Protein AF-A0A8T1V5A4-F1 (afdb_monomer)

Organism: NCBI:txid221518

Structure (mmCIF, N/CA/C/O backbone):
data_AF-A0A8T1V5A4-F1
#
_entry.id   AF-A0A8T1V5A4-F1
#
loop_
_atom_site.group_PDB
_atom_site.id
_atom_site.type_symbol
_atom_site.label_atom_id
_atom_site.label_alt_id
_atom_site.label_comp_id
_atom_site.label_asym_id
_atom_site.label_entity_id
_atom_site.label_seq_id
_atom_site.pdbx_PDB_ins_code
_atom_site.Cartn_x
_atom_site.Cartn_y
_atom_site.Cartn_z
_atom_site.occupancy
_atom_site.B_iso_or_equiv
_atom_site.auth_seq_id
_atom_site.auth_comp_id
_atom_site.auth_asym_id
_atom_site.auth_atom_id
_atom_site.pdbx_PDB_model_num
ATOM 1 N N . MET A 1 1 ? -87.355 9.149 125.554 1.00 34.88 1 MET A N 1
ATOM 2 C CA . MET A 1 1 ? -85.978 8.701 125.256 1.00 34.88 1 MET A CA 1
ATOM 3 C C . MET A 1 1 ? -85.708 8.950 123.771 1.00 34.88 1 MET A C 1
ATOM 5 O O . MET A 1 1 ? -86.273 8.221 122.964 1.00 34.88 1 MET A O 1
ATOM 9 N N . PRO A 1 2 ? -84.963 9.998 123.377 1.00 39.97 2 PRO A N 1
ATOM 10 C CA . PRO A 1 2 ? -84.578 10.210 121.981 1.00 39.97 2 PRO A CA 1
ATOM 11 C C . PRO A 1 2 ? -83.413 9.275 121.614 1.00 39.97 2 PRO A C 1
ATOM 13 O O . PRO A 1 2 ? -82.391 9.262 122.296 1.00 39.97 2 PRO A O 1
ATOM 16 N N . GLY A 1 3 ? -83.605 8.449 120.581 1.00 43.81 3 GLY A N 1
ATOM 17 C CA . GLY A 1 3 ? -82.653 7.425 120.136 1.00 43.81 3 GLY A CA 1
ATOM 18 C C . GLY A 1 3 ? -81.502 7.981 119.291 1.00 43.81 3 GLY A C 1
ATOM 19 O O . GLY A 1 3 ? -81.670 8.938 118.539 1.00 43.81 3 GLY A O 1
ATOM 20 N N . VAL A 1 4 ? -80.331 7.357 119.423 1.00 44.84 4 VAL A N 1
ATOM 21 C CA . VAL A 1 4 ? -79.065 7.752 118.783 1.00 44.84 4 VAL A CA 1
ATOM 22 C C . VAL A 1 4 ? -79.142 7.619 117.244 1.00 44.84 4 VAL A C 1
ATOM 24 O O . VAL A 1 4 ? -79.688 6.625 116.756 1.00 44.84 4 VAL A O 1
ATOM 27 N N . PRO A 1 5 ? -78.601 8.573 116.454 1.00 51.00 5 PRO A N 1
ATOM 28 C CA . PRO A 1 5 ? -78.614 8.510 114.990 1.00 51.00 5 PRO A CA 1
ATOM 29 C C . PRO A 1 5 ? -77.736 7.373 114.450 1.00 51.00 5 PRO A C 1
ATOM 31 O O . PRO A 1 5 ? -76.587 7.222 114.856 1.00 51.00 5 PRO A O 1
ATOM 34 N N . PHE A 1 6 ? -78.255 6.605 113.490 1.00 52.84 6 PHE A N 1
ATOM 35 C CA . PHE A 1 6 ? -77.496 5.557 112.801 1.00 52.84 6 PHE A CA 1
ATOM 36 C C . PHE A 1 6 ? -76.618 6.150 111.687 1.00 52.84 6 PHE A C 1
ATOM 38 O O . PHE A 1 6 ? -77.028 7.086 110.996 1.00 52.84 6 PHE A O 1
ATOM 45 N N . HIS A 1 7 ? -75.423 5.595 111.484 1.00 55.59 7 HIS A N 1
ATOM 46 C CA . HIS A 1 7 ? -74.501 5.979 110.412 1.00 55.59 7 HIS A CA 1
ATOM 47 C C . HIS A 1 7 ? -74.361 4.828 109.416 1.00 55.59 7 HIS A C 1
ATOM 49 O O . HIS A 1 7 ? -74.112 3.689 109.807 1.00 55.59 7 HIS A O 1
ATOM 55 N N . LEU A 1 8 ? -74.566 5.121 108.129 1.00 54.25 8 LEU A N 1
ATOM 56 C CA . LEU A 1 8 ? -74.324 4.162 107.051 1.00 54.25 8 LEU A CA 1
ATOM 57 C C . LEU A 1 8 ? -72.821 3.935 106.903 1.00 54.25 8 LEU A C 1
ATOM 59 O O . LEU A 1 8 ? -72.033 4.878 107.014 1.00 54.25 8 LEU A O 1
ATOM 63 N N . SER A 1 9 ? -72.426 2.701 106.601 1.00 53.06 9 SER A N 1
ATOM 64 C CA . SER A 1 9 ? -71.037 2.431 106.246 1.00 53.06 9 SER A CA 1
ATOM 65 C C . SER A 1 9 ? -70.722 3.014 104.863 1.00 53.06 9 SER A C 1
ATOM 67 O O . SER A 1 9 ? -71.593 3.144 103.996 1.00 53.06 9 SER A O 1
ATOM 69 N N . ALA A 1 10 ? -69.457 3.367 104.629 1.00 52.72 10 ALA A N 1
ATOM 70 C CA . ALA A 1 10 ? -69.027 3.980 103.371 1.00 52.72 10 ALA A CA 1
ATOM 71 C C . ALA A 1 10 ? -69.380 3.124 102.135 1.00 52.72 10 ALA A C 1
ATOM 73 O O . ALA A 1 10 ? -69.740 3.657 101.086 1.00 52.72 10 ALA A O 1
ATOM 74 N N . SER A 1 11 ? -69.363 1.794 102.265 1.00 46.72 11 SER A N 1
ATOM 75 C CA . SER A 1 11 ? -69.731 0.862 101.192 1.00 46.72 11 SER A CA 1
ATOM 76 C C . SER A 1 11 ? -71.222 0.912 100.838 1.00 46.72 11 SER A C 1
ATOM 78 O O . SER A 1 11 ? -71.576 0.843 99.659 1.00 46.72 11 SER A O 1
ATOM 80 N N . GLN A 1 12 ? -72.099 1.110 101.826 1.00 56.69 12 GLN A N 1
ATOM 81 C CA . GLN A 1 12 ? -73.540 1.265 101.605 1.00 56.69 12 GLN A CA 1
ATOM 82 C C . GLN A 1 12 ? -73.866 2.582 100.889 1.00 56.69 12 GLN A C 1
ATOM 84 O O . GLN A 1 12 ? -74.708 2.599 99.990 1.00 56.69 12 GLN A O 1
ATOM 89 N N . LEU A 1 13 ? -73.155 3.667 101.221 1.00 63.69 13 LEU A N 1
ATOM 90 C CA . LEU A 1 13 ? -73.297 4.959 100.538 1.00 63.69 13 LEU A CA 1
ATOM 91 C C . LEU A 1 13 ? -72.902 4.869 99.056 1.00 63.69 13 LEU A C 1
ATOM 93 O O . LEU A 1 13 ? -73.630 5.355 98.189 1.00 63.69 13 LEU A O 1
ATOM 97 N N . VAL A 1 14 ? -71.792 4.191 98.748 1.00 60.78 14 VAL A N 1
ATOM 98 C CA . VAL A 1 14 ? -71.316 4.007 97.365 1.00 60.78 14 VAL A CA 1
ATOM 99 C C . VAL A 1 14 ? -72.297 3.171 96.538 1.00 60.78 14 VAL A C 1
ATOM 101 O O . VAL A 1 14 ? -72.566 3.502 95.380 1.00 60.78 14 VAL A O 1
ATOM 104 N N . TYR A 1 15 ? -72.873 2.116 97.118 1.00 61.94 15 TYR A N 1
ATOM 105 C CA . TYR A 1 15 ? -73.864 1.284 96.434 1.00 61.94 15 TYR A CA 1
ATOM 106 C C . TYR A 1 15 ? -75.142 2.063 96.102 1.00 61.94 15 TYR A C 1
ATOM 108 O O . TYR A 1 15 ? -75.619 2.025 94.963 1.00 61.94 15 TYR A O 1
ATOM 116 N N . PHE A 1 16 ? -75.659 2.826 97.070 1.00 63.41 16 PHE A N 1
ATOM 117 C CA . PHE A 1 16 ? -76.853 3.647 96.870 1.00 63.41 16 PHE A CA 1
ATOM 118 C C . PHE A 1 16 ? -76.623 4.714 95.796 1.00 63.41 16 PHE A C 1
ATOM 120 O O . PHE A 1 16 ? -77.455 4.881 94.904 1.00 63.41 16 PHE A O 1
ATOM 127 N N . ALA A 1 17 ? -75.458 5.370 95.817 1.00 64.38 17 ALA A N 1
ATOM 128 C CA . ALA A 1 17 ? -75.076 6.346 94.804 1.00 64.38 17 ALA A CA 1
ATOM 129 C C . ALA A 1 17 ? -74.992 5.719 93.402 1.00 64.38 17 ALA A C 1
ATOM 131 O O . ALA A 1 17 ? -75.519 6.288 92.448 1.00 64.38 17 ALA A O 1
ATOM 132 N N . ARG A 1 18 ? -74.401 4.522 93.259 1.00 60.12 18 ARG A N 1
ATOM 133 C CA . ARG A 1 18 ? -74.306 3.814 91.967 1.00 60.12 18 ARG A CA 1
ATOM 134 C C . ARG A 1 18 ? -75.672 3.389 91.425 1.00 60.12 18 ARG A C 1
ATOM 136 O O . ARG A 1 18 ? -75.932 3.606 90.244 1.00 60.12 18 ARG A O 1
ATOM 143 N N . ARG A 1 19 ? -76.564 2.844 92.264 1.00 62.88 19 ARG A N 1
ATOM 144 C CA . ARG A 1 19 ? -77.931 2.466 91.850 1.00 62.88 19 ARG A CA 1
ATOM 145 C C . ARG A 1 19 ? -78.789 3.682 91.507 1.00 62.88 19 ARG A C 1
ATOM 147 O O . ARG A 1 19 ? -79.510 3.642 90.514 1.00 62.88 19 ARG A O 1
ATOM 154 N N . TYR A 1 20 ? -78.665 4.775 92.260 1.00 61.19 20 TYR A N 1
ATOM 155 C CA . TYR A 1 20 ? -79.333 6.037 91.937 1.00 61.19 20 TYR A CA 1
ATOM 156 C C . TYR A 1 20 ? -78.849 6.607 90.593 1.00 61.19 20 TYR A C 1
ATOM 158 O O . TYR A 1 20 ? -79.660 7.017 89.761 1.00 61.19 20 TYR A O 1
ATOM 166 N N . ARG A 1 21 ? -77.533 6.554 90.336 1.00 59.00 21 ARG A N 1
ATOM 167 C CA . ARG A 1 21 ? -76.912 6.970 89.066 1.00 59.00 21 ARG A CA 1
ATOM 168 C C . ARG A 1 21 ? -77.381 6.103 87.893 1.00 59.00 21 ARG A C 1
ATOM 170 O O . ARG A 1 21 ? -77.778 6.640 86.867 1.00 59.00 21 ARG A O 1
ATOM 177 N N . ALA A 1 22 ? -77.416 4.780 88.060 1.00 57.78 22 ALA A N 1
ATOM 178 C CA . ALA A 1 22 ? -77.887 3.842 87.039 1.00 57.78 22 ALA A CA 1
ATOM 179 C C . ALA A 1 22 ? -79.386 4.014 86.716 1.00 57.78 22 ALA A C 1
ATOM 181 O O . ALA A 1 22 ? -79.758 4.053 85.545 1.00 57.78 22 ALA A O 1
ATOM 182 N N . ALA A 1 23 ? -80.237 4.192 87.735 1.00 58.81 23 ALA A N 1
ATOM 183 C CA . ALA A 1 23 ? -81.679 4.388 87.561 1.00 58.81 23 ALA A CA 1
ATOM 184 C C . ALA A 1 23 ? -82.027 5.690 86.819 1.00 58.81 23 ALA A C 1
ATOM 186 O O . ALA A 1 23 ? -83.029 5.743 86.107 1.00 58.81 23 ALA A O 1
ATOM 187 N N . ARG A 1 24 ? -81.203 6.738 86.961 1.00 55.69 24 ARG A N 1
ATOM 188 C CA . ARG A 1 24 ? -81.377 7.995 86.217 1.00 55.69 24 ARG A CA 1
ATOM 189 C C . ARG A 1 24 ? -80.711 7.997 84.843 1.00 55.69 24 ARG A C 1
ATOM 191 O O . ARG A 1 24 ? -81.300 8.548 83.920 1.00 55.69 24 ARG A O 1
ATOM 198 N N . ASN A 1 25 ? -79.574 7.320 84.667 1.00 56.00 25 ASN A N 1
ATOM 199 C CA . ASN A 1 25 ? -78.953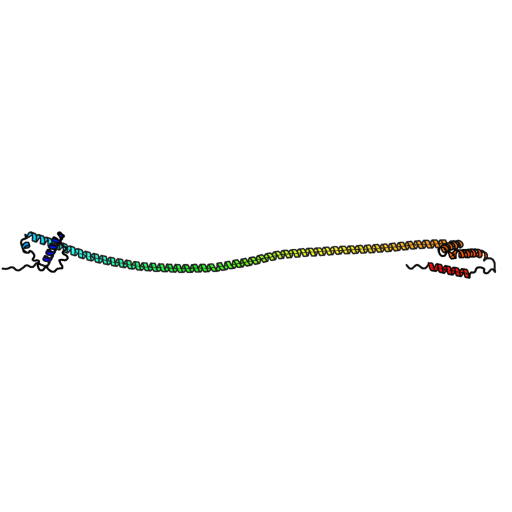 7.140 83.347 1.00 56.00 25 ASN A CA 1
ATOM 200 C C . ASN A 1 25 ? -79.855 6.348 82.382 1.00 56.00 25 ASN A C 1
ATOM 202 O O . ASN A 1 25 ? -79.837 6.614 81.188 1.00 56.00 25 ASN A O 1
ATOM 206 N N . ALA A 1 26 ? -80.701 5.443 82.890 1.00 55.88 26 ALA A N 1
ATOM 207 C CA . ALA A 1 26 ? -81.694 4.720 82.089 1.00 55.88 26 ALA A CA 1
ATOM 208 C C . ALA A 1 26 ? -82.788 5.619 81.467 1.00 55.88 26 ALA A C 1
ATOM 210 O O . ALA A 1 26 ? -83.494 5.178 80.565 1.00 55.88 26 ALA A O 1
ATOM 211 N N . ARG A 1 27 ? -82.942 6.868 81.935 1.00 54.62 27 ARG A N 1
ATOM 212 C CA . ARG A 1 27 ? -83.890 7.854 81.384 1.00 54.62 27 ARG A CA 1
ATOM 213 C C . ARG A 1 27 ? -83.233 8.904 80.470 1.00 54.62 27 ARG A C 1
ATOM 215 O O . ARG A 1 27 ? -83.898 9.862 80.122 1.00 54.62 27 ARG A O 1
ATOM 222 N N . ASN A 1 28 ? -81.962 8.738 80.081 1.00 55.72 28 ASN A N 1
ATOM 223 C CA . ASN 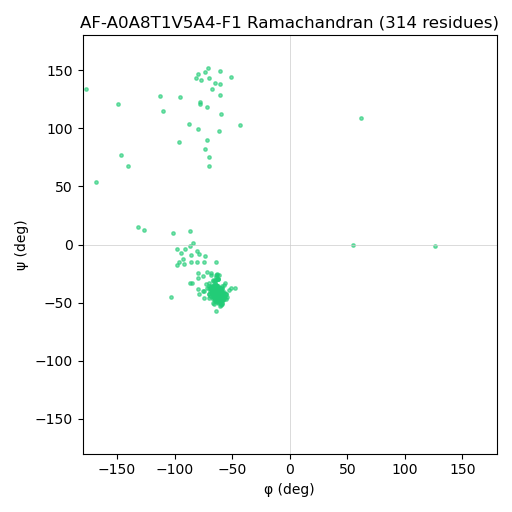A 1 28 ? -81.209 9.567 79.114 1.00 55.72 28 ASN A CA 1
ATOM 224 C C . ASN A 1 28 ? -81.114 11.099 79.338 1.00 55.72 28 ASN A C 1
ATOM 226 O O . ASN A 1 28 ? -80.402 11.753 78.581 1.00 55.72 28 ASN A O 1
ATOM 230 N N . ASP A 1 29 ? -81.709 11.684 80.380 1.00 53.75 29 ASP A N 1
ATOM 231 C CA . ASP A 1 29 ? -81.850 13.150 80.446 1.00 53.75 29 ASP A CA 1
ATOM 232 C C . ASP A 1 29 ? -80.715 13.934 81.141 1.00 53.75 29 ASP A C 1
ATOM 234 O O . ASP A 1 29 ? -80.755 15.163 81.140 1.00 53.75 29 ASP A O 1
ATOM 238 N N . VAL A 1 30 ? -79.680 13.312 81.737 1.00 52.19 30 VAL A N 1
ATOM 239 C CA . VAL A 1 30 ? -78.629 14.091 82.445 1.00 52.19 30 VAL A CA 1
ATOM 240 C C . VAL A 1 30 ? -77.229 13.444 82.425 1.00 52.19 30 VAL A C 1
ATOM 242 O O . VAL A 1 30 ? -77.017 12.371 82.988 1.00 52.19 30 VAL A O 1
ATOM 245 N N . LYS A 1 31 ? -76.222 14.150 81.874 1.00 50.34 31 LYS A N 1
ATOM 246 C CA . LYS A 1 31 ? -74.781 13.832 82.015 1.00 50.34 31 LYS A CA 1
ATOM 247 C C . LYS A 1 31 ? -74.242 14.320 83.372 1.00 50.34 31 LYS A C 1
ATOM 249 O O . LYS A 1 31 ? -73.895 15.487 83.525 1.00 50.34 31 LYS A O 1
ATOM 254 N N . TYR A 1 32 ? -74.133 13.419 84.349 1.00 48.66 32 TYR A N 1
ATOM 255 C CA . TYR A 1 32 ? -73.709 13.733 85.728 1.00 48.66 32 TYR A CA 1
ATOM 256 C C . TYR A 1 32 ? -72.190 13.786 85.972 1.00 48.66 32 TYR A C 1
ATOM 258 O O . TYR A 1 32 ? -71.778 14.017 87.108 1.00 48.66 32 TYR A O 1
ATOM 266 N N . GLU A 1 33 ? -71.343 13.582 84.962 1.00 47.56 33 GLU A N 1
ATOM 267 C CA . GLU A 1 33 ? -69.881 13.605 85.153 1.00 47.56 33 GLU A CA 1
ATOM 268 C C . GLU A 1 33 ? -69.374 14.997 85.588 1.00 47.56 33 GLU A C 1
ATOM 270 O O . GLU A 1 33 ? -68.437 15.087 86.367 1.00 47.56 33 GLU A O 1
ATOM 275 N N . ARG A 1 34 ? -70.091 16.080 85.234 1.00 43.94 34 ARG A N 1
ATOM 276 C CA . ARG A 1 34 ? -69.815 17.448 85.730 1.00 43.94 34 ARG A CA 1
ATOM 277 C C . ARG A 1 34 ? -70.359 17.762 87.130 1.00 43.94 34 ARG A C 1
ATOM 279 O O . ARG A 1 34 ? -69.963 18.759 87.714 1.00 43.94 34 ARG A O 1
ATOM 286 N N . LEU A 1 35 ? -71.275 16.956 87.671 1.00 42.88 35 LEU A N 1
ATOM 287 C CA . LEU A 1 35 ? -71.923 17.222 88.968 1.00 42.88 35 LEU A CA 1
ATOM 288 C C . LEU A 1 35 ? -71.281 16.450 90.133 1.00 42.88 35 LEU A C 1
ATOM 290 O O . LEU A 1 35 ? -71.689 16.642 91.275 1.00 42.88 35 LEU A O 1
ATOM 294 N N . SER A 1 36 ? -70.293 15.580 89.876 1.00 48.31 36 SER A N 1
ATOM 295 C CA . SER A 1 36 ? -69.541 14.903 90.947 1.00 48.31 36 SER A CA 1
ATOM 296 C C . SER A 1 36 ? -68.363 15.705 91.492 1.00 48.31 36 SER A C 1
ATOM 298 O O . SER A 1 36 ? -67.867 15.360 92.559 1.00 48.31 36 SER A O 1
ATOM 300 N N . GLU A 1 37 ? -67.932 16.754 90.792 1.00 43.25 37 GLU A N 1
ATOM 301 C CA . GLU A 1 37 ? -66.821 17.617 91.221 1.00 43.25 37 GLU A CA 1
ATOM 302 C C . GLU A 1 37 ? -67.290 18.834 92.035 1.00 43.25 37 GLU A C 1
ATOM 304 O O . GLU A 1 37 ? -66.487 19.472 92.708 1.00 43.25 37 GLU A O 1
ATOM 309 N N . THR A 1 38 ? -68.594 19.137 92.058 1.00 42.53 38 THR A N 1
ATOM 310 C CA . THR A 1 38 ? -69.144 20.163 92.952 1.00 42.53 38 THR A CA 1
ATOM 311 C C . THR A 1 38 ? -69.491 19.546 94.300 1.00 42.53 38 THR A C 1
ATOM 313 O O . THR A 1 38 ? -70.499 18.851 94.452 1.00 42.53 38 THR A O 1
ATOM 316 N N . GLU A 1 39 ? -68.631 19.807 95.278 1.00 49.34 39 GLU A N 1
ATOM 317 C CA . GLU A 1 39 ? -68.838 19.576 96.703 1.00 49.34 39 GLU A CA 1
ATOM 318 C C . GLU A 1 39 ? -70.245 20.004 97.144 1.00 49.34 39 GLU A C 1
ATOM 320 O O . GLU A 1 39 ? -70.503 21.189 97.298 1.00 49.34 39 GLU A O 1
ATOM 325 N N . ASN A 1 40 ? -71.167 19.053 97.338 1.00 45.25 40 ASN A N 1
ATOM 326 C CA . ASN A 1 40 ? -72.351 19.198 98.199 1.00 45.25 40 ASN A CA 1
ATOM 327 C C . ASN A 1 40 ? -73.044 17.840 98.434 1.00 45.25 40 ASN A C 1
ATOM 329 O O . ASN A 1 40 ? -74.247 17.681 98.259 1.00 45.25 40 ASN A O 1
ATOM 333 N N . PHE A 1 41 ? -72.288 16.841 98.903 1.00 43.69 41 PHE A N 1
ATOM 334 C CA . PHE A 1 41 ? -72.861 15.627 99.514 1.00 43.69 41 PHE A CA 1
ATOM 335 C C . PHE A 1 41 ? -73.138 15.786 101.021 1.00 43.69 41 PHE A C 1
ATOM 337 O O . PHE A 1 41 ? -73.433 14.811 101.706 1.00 43.69 41 PHE A O 1
ATOM 344 N N . LYS A 1 42 ? -73.080 17.009 101.570 1.00 45.53 42 LYS A N 1
ATOM 345 C CA . LYS A 1 42 ? -73.358 17.262 102.996 1.00 45.53 42 LYS A CA 1
ATOM 346 C C . LYS A 1 42 ? -74.848 17.174 103.368 1.00 45.53 42 LYS A C 1
ATOM 348 O O . LYS A 1 42 ? -75.157 17.161 104.554 1.00 45.53 42 LYS A O 1
ATOM 353 N N . SER A 1 43 ? -75.771 17.091 102.404 1.00 44.62 43 SER A N 1
ATOM 354 C CA . SER A 1 43 ? -77.218 17.161 102.678 1.00 44.62 43 SER A CA 1
ATOM 355 C C . SER A 1 43 ? -78.066 16.010 102.129 1.00 44.62 43 SER A C 1
ATOM 357 O O . SER A 1 43 ? -79.293 16.091 102.202 1.00 44.62 43 SER A O 1
ATOM 359 N N . PHE A 1 44 ? -77.479 14.897 101.665 1.00 43.78 44 PHE A N 1
ATOM 360 C CA . PHE A 1 44 ? -78.284 13.703 101.378 1.00 43.78 44 PHE A CA 1
ATOM 361 C C . PHE A 1 44 ? -78.727 13.036 102.691 1.00 43.78 44 PHE A C 1
ATOM 363 O O . PHE A 1 44 ? -78.119 12.082 103.175 1.00 43.78 44 PHE A O 1
ATOM 370 N N . LYS A 1 45 ? -79.807 13.549 103.289 1.00 50.91 45 LYS A N 1
ATOM 371 C CA . LYS A 1 45 ? -80.587 12.819 104.291 1.00 50.91 45 LYS A CA 1
ATOM 372 C C . LYS A 1 45 ? -81.339 11.719 103.550 1.00 50.91 45 LYS A C 1
ATOM 374 O O . LYS A 1 45 ? -82.432 11.945 103.044 1.00 50.91 45 LYS A O 1
ATOM 379 N N . GLY A 1 46 ? -80.711 10.551 103.428 1.00 50.38 46 GLY A N 1
ATOM 380 C CA . GLY A 1 46 ? -81.355 9.378 102.846 1.00 50.38 46 GLY A CA 1
ATOM 381 C C . GLY A 1 46 ? -82.711 9.111 103.507 1.00 50.38 46 GLY A C 1
ATOM 382 O O . GLY A 1 46 ? -82.870 9.321 104.711 1.00 50.38 46 GLY A O 1
ATOM 383 N N . HIS A 1 47 ? -83.680 8.640 102.721 1.00 50.56 47 HIS A N 1
ATOM 384 C CA . HIS A 1 47 ? -85.009 8.239 103.191 1.00 50.56 47 HIS A CA 1
ATOM 385 C C . HIS A 1 47 ? -84.924 6.941 104.014 1.00 50.56 47 HIS A C 1
ATOM 387 O O . HIS A 1 47 ? -85.372 5.872 103.602 1.00 50.56 47 HIS A O 1
ATOM 393 N N . ALA A 1 48 ? -84.297 7.017 105.190 1.00 49.91 48 ALA A N 1
ATOM 394 C CA . ALA A 1 48 ? -84.157 5.897 106.114 1.00 49.91 48 ALA A CA 1
ATOM 395 C C . ALA A 1 48 ? -85.523 5.405 106.625 1.00 49.91 48 ALA A C 1
ATOM 397 O O . ALA A 1 48 ? -85.664 4.233 106.961 1.00 49.91 48 ALA A O 1
ATOM 398 N N . GLU A 1 49 ? -86.532 6.278 106.653 1.00 46.56 49 GLU A N 1
ATOM 399 C CA . GLU A 1 49 ? -87.900 5.945 107.065 1.00 46.56 49 GLU A CA 1
ATOM 400 C C . GLU A 1 49 ? -88.666 5.153 105.992 1.00 46.56 49 GLU A C 1
ATOM 402 O O . GLU A 1 49 ? -89.297 4.153 106.325 1.00 46.56 49 GLU A O 1
ATOM 407 N N . GLU A 1 50 ? -88.529 5.488 104.702 1.00 50.88 50 GLU A N 1
ATOM 408 C CA . GLU A 1 50 ? -89.132 4.700 103.609 1.00 50.88 50 GLU A CA 1
ATOM 409 C C . GLU A 1 50 ? -88.501 3.308 103.477 1.00 50.88 50 GLU A C 1
ATOM 411 O O . GLU A 1 50 ? -89.181 2.353 103.112 1.00 50.88 50 GLU A O 1
ATOM 416 N N . LEU A 1 51 ? -87.215 3.158 103.812 1.00 50.94 51 LEU A N 1
ATOM 417 C CA . LEU A 1 51 ? -86.557 1.849 103.863 1.00 50.94 51 LEU A CA 1
ATOM 418 C C . LEU A 1 51 ? -87.008 1.012 105.069 1.00 50.94 51 LEU A C 1
ATOM 420 O O . LEU A 1 51 ? -87.139 -0.200 104.926 1.00 50.94 51 LEU A O 1
ATOM 424 N N . ARG A 1 52 ? -87.312 1.631 106.222 1.00 49.56 52 ARG A N 1
ATOM 425 C CA . ARG A 1 52 ? -87.904 0.939 107.388 1.00 49.56 52 ARG A CA 1
ATOM 426 C C . ARG A 1 52 ? -89.345 0.479 107.145 1.00 49.56 52 ARG A C 1
ATOM 428 O O . ARG A 1 52 ? -89.771 -0.484 107.772 1.00 49.56 52 ARG A O 1
ATOM 435 N N . ALA A 1 53 ? -90.078 1.146 106.251 1.00 54.72 53 ALA A N 1
ATOM 436 C CA . ALA A 1 53 ? -91.448 0.791 105.873 1.00 54.72 53 ALA A CA 1
ATOM 437 C C . ALA A 1 53 ? -91.535 -0.269 104.752 1.00 54.72 53 ALA A C 1
ATOM 439 O O . ALA A 1 53 ? -92.626 -0.768 104.468 1.00 54.72 53 ALA A O 1
ATOM 440 N N . LYS A 1 54 ? -90.416 -0.635 104.103 1.00 57.53 54 LYS A N 1
ATOM 441 C CA . LYS A 1 54 ? -90.402 -1.694 103.081 1.00 57.53 54 LYS A CA 1
ATOM 442 C C . LYS A 1 54 ? -90.451 -3.087 103.718 1.00 57.53 54 LYS A C 1
ATOM 444 O O . LYS A 1 54 ? -89.802 -3.318 104.738 1.00 57.53 54 LYS A O 1
ATOM 449 N N . PRO A 1 55 ? -91.187 -4.042 103.118 1.00 58.19 55 PRO A N 1
ATOM 450 C CA . PRO A 1 55 ? -91.284 -5.391 103.654 1.00 58.19 55 PRO A CA 1
ATOM 451 C C . PRO A 1 55 ? -89.899 -6.040 103.695 1.00 58.19 55 PRO A C 1
ATOM 453 O O . PRO A 1 55 ? -89.127 -5.939 102.742 1.00 58.19 55 PRO A O 1
ATOM 456 N N . LYS A 1 56 ? -89.611 -6.742 104.793 1.00 67.31 56 LYS A N 1
ATOM 457 C CA . LYS A 1 56 ? -88.316 -7.378 105.087 1.00 67.31 56 LYS A CA 1
ATOM 458 C C . LYS A 1 56 ? -87.754 -8.197 103.910 1.00 67.31 56 LYS A C 1
ATOM 460 O O . LYS A 1 56 ? -86.577 -8.078 103.590 1.00 67.31 56 LYS A O 1
ATOM 465 N N . LYS A 1 57 ? -88.633 -8.885 103.168 1.00 67.25 57 LYS A N 1
ATOM 466 C CA . LYS A 1 57 ? -88.306 -9.643 101.944 1.00 67.25 57 LYS A CA 1
ATOM 467 C C . LYS A 1 57 ? -87.645 -8.809 100.836 1.00 67.25 57 LYS A C 1
ATOM 469 O O . LYS A 1 57 ? -86.810 -9.314 100.100 1.00 67.25 57 LYS A O 1
ATOM 474 N N . SER A 1 58 ? -88.008 -7.535 100.677 1.00 66.12 58 SER A N 1
ATOM 475 C CA . SER A 1 58 ? -87.403 -6.666 99.656 1.00 66.12 58 SER A CA 1
ATOM 476 C C . SER A 1 58 ? -85.997 -6.202 100.033 1.00 66.12 58 SER A C 1
ATOM 478 O O . SER A 1 58 ? -85.203 -5.918 99.140 1.00 66.12 58 SER A O 1
ATOM 480 N N . ILE A 1 59 ? -85.697 -6.113 101.332 1.00 69.12 59 ILE A N 1
ATOM 481 C CA . ILE A 1 59 ? -84.351 -5.811 101.834 1.00 69.12 59 ILE A CA 1
ATOM 482 C C . ILE A 1 59 ? -83.468 -7.055 101.672 1.00 69.12 59 ILE A C 1
ATOM 484 O O . ILE A 1 59 ? -82.402 -6.948 101.076 1.00 69.12 59 ILE A O 1
ATOM 488 N N . GLU A 1 60 ? -83.966 -8.233 102.061 1.00 73.62 60 GLU A N 1
ATOM 489 C CA . GLU A 1 60 ? -83.276 -9.526 101.896 1.00 73.62 60 GLU A CA 1
ATOM 490 C C . GLU A 1 60 ? -82.925 -9.817 100.418 1.00 73.62 60 GLU A C 1
ATOM 492 O O . GLU A 1 60 ? -81.783 -10.151 100.108 1.00 73.62 60 GLU A O 1
ATOM 497 N N . ASN A 1 61 ? -83.848 -9.582 99.472 1.00 77.50 61 ASN A N 1
ATOM 498 C CA . ASN A 1 61 ? -83.575 -9.755 98.034 1.00 77.50 61 ASN A CA 1
ATOM 499 C C . ASN A 1 61 ? -82.486 -8.804 97.502 1.00 77.50 61 ASN A C 1
ATOM 501 O O . ASN A 1 61 ? -81.722 -9.161 96.605 1.00 77.50 61 ASN A O 1
ATOM 505 N N . LEU A 1 62 ? -82.426 -7.569 98.013 1.00 78.69 62 LEU A N 1
ATOM 506 C CA . LEU A 1 62 ? -81.387 -6.613 97.624 1.00 78.69 62 LEU A CA 1
ATOM 507 C C . LEU A 1 62 ? -80.030 -7.002 98.210 1.00 78.69 62 LEU A C 1
ATOM 509 O O . LEU A 1 62 ? -79.022 -6.844 97.529 1.00 78.69 62 LEU A O 1
ATOM 513 N N . GLU A 1 63 ? -79.998 -7.516 99.436 1.00 77.12 63 GLU A N 1
ATOM 514 C CA . GLU A 1 63 ? -78.780 -8.039 100.057 1.00 77.12 63 GLU A CA 1
ATOM 515 C C . GLU A 1 63 ? -78.234 -9.252 99.287 1.00 77.12 63 GLU A C 1
ATOM 517 O O . GLU A 1 63 ? -77.030 -9.317 99.032 1.00 77.12 63 GLU A O 1
ATOM 522 N N . GLU A 1 64 ? -79.103 -10.154 98.820 1.00 81.50 64 GLU A N 1
ATOM 523 C CA . GLU A 1 64 ? -78.713 -11.293 97.978 1.00 81.50 64 GLU A CA 1
ATOM 524 C C . GLU A 1 64 ? -78.147 -10.843 96.616 1.00 81.50 64 GLU A C 1
ATOM 526 O O . GLU A 1 64 ? -77.102 -11.321 96.172 1.00 81.50 64 GLU A O 1
ATOM 531 N N . GLU A 1 65 ? -78.787 -9.872 95.964 1.00 77.88 65 GLU A N 1
ATOM 532 C CA . GLU A 1 65 ? -78.307 -9.264 94.716 1.00 77.88 65 GLU A CA 1
ATOM 533 C C . GLU A 1 65 ? -76.966 -8.534 94.893 1.00 77.88 65 GLU A C 1
ATOM 535 O O . GLU A 1 65 ? -76.075 -8.633 94.047 1.00 77.88 65 GLU A O 1
ATOM 540 N N . VAL A 1 66 ? -76.789 -7.810 96.005 1.00 79.38 66 VAL A N 1
ATOM 541 C CA . VAL A 1 66 ? -75.505 -7.189 96.370 1.00 79.38 66 VAL A CA 1
ATOM 542 C C . VAL A 1 66 ? -74.433 -8.259 96.548 1.00 79.38 66 VAL A C 1
ATOM 544 O O . VAL A 1 66 ? -73.318 -8.073 96.062 1.00 79.38 66 VAL A O 1
ATOM 547 N N . ALA A 1 67 ? -74.756 -9.377 97.202 1.00 82.44 67 ALA A N 1
ATOM 548 C CA . ALA A 1 67 ? -73.823 -10.480 97.399 1.00 82.44 67 ALA A CA 1
ATOM 549 C C . ALA A 1 67 ? -73.413 -11.131 96.065 1.00 82.44 67 ALA A C 1
ATOM 551 O O . ALA A 1 67 ? -72.220 -11.325 95.834 1.00 82.44 67 ALA A O 1
ATOM 552 N N . LYS A 1 68 ? -74.359 -11.381 95.148 1.00 86.31 68 LYS A N 1
ATOM 553 C CA . LYS A 1 68 ? -74.074 -11.904 93.794 1.00 86.31 68 LYS A CA 1
ATOM 554 C C . LYS A 1 68 ? -73.186 -10.957 92.984 1.00 86.31 68 LYS A C 1
ATOM 556 O O . LYS A 1 68 ? -72.185 -11.381 92.411 1.00 86.31 68 LYS A O 1
ATOM 561 N N . LEU A 1 69 ? -73.495 -9.659 92.992 1.00 85.75 69 LEU A N 1
ATOM 562 C CA . LEU A 1 69 ? -72.675 -8.642 92.324 1.00 85.75 69 LEU A CA 1
ATOM 563 C C . LEU A 1 69 ? -71.279 -8.516 92.945 1.00 85.75 69 LEU A C 1
ATOM 565 O O . LEU A 1 69 ? -70.312 -8.273 92.228 1.00 85.75 69 LEU A O 1
ATOM 569 N N . ALA A 1 70 ? -71.152 -8.689 94.262 1.00 87.50 70 ALA A N 1
ATOM 570 C CA . ALA A 1 70 ? -69.858 -8.685 94.934 1.00 87.50 70 ALA A CA 1
ATOM 571 C C . ALA A 1 70 ? -68.989 -9.886 94.525 1.00 87.50 70 ALA A C 1
ATOM 573 O O . ALA A 1 70 ? -67.774 -9.729 94.401 1.00 87.50 70 ALA A O 1
ATOM 574 N N . VAL A 1 71 ? -69.589 -11.058 94.285 1.00 90.50 71 VAL A N 1
ATOM 575 C CA . VAL A 1 71 ? -68.883 -12.235 93.750 1.00 90.50 71 VAL A CA 1
ATOM 576 C C . VAL A 1 71 ? -68.426 -11.980 92.313 1.00 90.50 71 VAL A C 1
ATOM 578 O O . VAL A 1 71 ? -67.234 -12.090 92.043 1.00 90.50 71 VAL A O 1
ATOM 581 N N . HIS A 1 72 ? -69.315 -11.523 91.427 1.00 85.75 72 HIS A N 1
ATOM 582 C CA . HIS A 1 72 ? -68.939 -11.199 90.044 1.00 85.75 72 HIS A CA 1
ATOM 583 C C . HIS A 1 72 ? -67.874 -10.106 89.947 1.00 85.75 72 HIS A C 1
ATOM 585 O O . HIS A 1 72 ? -66.956 -10.209 89.141 1.00 85.75 72 HIS A O 1
ATOM 591 N N . HIS A 1 73 ? -67.932 -9.082 90.801 1.00 89.69 73 HIS A N 1
ATOM 592 C CA . HIS A 1 73 ? -66.893 -8.058 90.817 1.00 89.69 73 HIS A CA 1
ATOM 593 C C . HIS A 1 73 ? -65.520 -8.640 91.175 1.00 89.69 73 HIS A C 1
ATOM 595 O O . HIS A 1 73 ? -64.525 -8.254 90.568 1.00 89.69 73 HIS A O 1
ATOM 601 N N . LYS A 1 74 ? -65.458 -9.583 92.125 1.00 90.44 74 LYS A N 1
ATOM 602 C CA . LYS A 1 74 ? -64.208 -10.278 92.463 1.00 90.44 74 LYS A CA 1
ATOM 603 C C . LYS A 1 74 ? -63.697 -11.127 91.298 1.00 90.44 74 LYS A C 1
ATOM 605 O O . LYS A 1 74 ? -62.501 -11.114 91.035 1.00 90.44 74 LYS A O 1
ATOM 610 N N . GLU A 1 75 ? -64.584 -11.818 90.586 1.00 93.00 75 GLU A N 1
ATOM 611 C CA . GLU A 1 75 ? -64.225 -12.588 89.386 1.00 93.00 75 GLU A CA 1
ATOM 612 C C . GLU A 1 75 ? -63.698 -11.688 88.258 1.00 93.00 75 GLU A C 1
ATOM 614 O O . GLU A 1 75 ? -62.705 -12.021 87.616 1.00 93.00 75 GLU A O 1
ATOM 619 N N . ASP A 1 76 ? -64.325 -10.533 88.030 1.00 92.50 76 ASP A N 1
ATOM 620 C CA . ASP A 1 76 ? -63.883 -9.565 87.024 1.00 92.50 76 ASP A CA 1
ATOM 621 C C . ASP A 1 76 ? -62.536 -8.934 87.383 1.00 92.50 76 ASP A C 1
ATOM 623 O O . ASP A 1 76 ? -61.715 -8.706 86.495 1.00 92.50 76 ASP A O 1
ATOM 627 N N . LEU A 1 77 ? -62.286 -8.663 88.670 1.00 92.44 77 LEU A N 1
ATOM 628 C CA . LEU A 1 77 ? -60.974 -8.212 89.138 1.00 92.44 77 LEU A CA 1
ATOM 629 C C . LEU A 1 77 ? -59.907 -9.282 88.879 1.00 92.44 77 LEU A C 1
ATOM 631 O O . LEU A 1 77 ? -58.880 -8.963 88.291 1.00 92.44 77 LEU A O 1
ATOM 635 N N . ALA A 1 78 ? -60.188 -10.550 89.192 1.00 93.50 78 ALA A N 1
ATOM 636 C CA . ALA A 1 78 ? -59.261 -11.649 88.922 1.00 93.50 78 ALA A CA 1
ATOM 637 C C . ALA A 1 78 ? -58.976 -11.833 87.416 1.00 93.50 78 ALA A C 1
ATOM 639 O O . ALA A 1 78 ? -57.831 -12.044 87.021 1.00 93.50 78 ALA A O 1
ATOM 640 N N . LYS A 1 79 ? -59.993 -11.703 86.549 1.00 95.00 79 LYS A N 1
ATOM 641 C CA . LYS A 1 79 ? -59.810 -11.745 85.083 1.00 95.00 79 LYS A CA 1
ATOM 642 C C . LYS A 1 79 ? -58.987 -10.568 84.567 1.00 95.00 79 LYS A C 1
ATOM 644 O O . LYS A 1 79 ? -58.180 -10.746 83.661 1.00 95.00 79 LYS A O 1
ATOM 649 N N . ARG A 1 80 ? -59.192 -9.366 85.116 1.00 94.19 80 ARG A N 1
ATOM 650 C CA . ARG A 1 80 ? -58.395 -8.181 84.760 1.00 94.19 80 ARG A CA 1
ATOM 651 C C . ARG A 1 80 ? -56.935 -8.366 85.149 1.00 94.19 80 ARG A C 1
ATOM 653 O O . ARG A 1 80 ? -56.080 -8.151 84.301 1.00 94.19 80 ARG A O 1
ATOM 660 N N . GLU A 1 81 ? -56.670 -8.839 86.365 1.00 94.88 81 GLU A N 1
ATOM 661 C CA . GLU A 1 81 ? -55.311 -9.143 86.828 1.00 94.88 81 GLU A CA 1
ATOM 662 C C . GLU A 1 81 ? -54.625 -10.178 85.918 1.00 94.88 81 GLU A C 1
ATOM 664 O O . GLU A 1 81 ? -53.479 -9.984 85.521 1.00 94.88 81 GLU A O 1
ATOM 669 N N . GLN A 1 82 ? -55.331 -11.238 85.501 1.00 94.88 82 GLN A N 1
ATOM 670 C CA . GLN A 1 82 ? -54.794 -12.218 84.543 1.00 94.88 82 GLN A CA 1
ATOM 671 C C . GLN A 1 82 ? -54.488 -11.607 83.167 1.00 94.88 82 GLN A C 1
ATOM 673 O O . GLN A 1 82 ? -53.419 -11.853 82.607 1.00 94.88 82 GLN A O 1
ATOM 678 N N . LEU A 1 83 ? -55.400 -10.798 82.619 1.00 95.81 83 LEU A N 1
ATOM 679 C CA . LEU A 1 83 ? -55.205 -10.152 81.318 1.00 95.81 83 LEU A CA 1
ATOM 680 C C . LEU A 1 83 ? -54.047 -9.147 81.337 1.00 95.81 83 LEU A C 1
ATOM 682 O O . LEU A 1 83 ? -53.312 -9.062 80.357 1.00 95.81 83 LEU A O 1
ATOM 686 N N . GLU A 1 84 ? -53.857 -8.409 82.432 1.00 95.38 84 GLU A N 1
ATOM 687 C CA . GLU A 1 84 ? -52.721 -7.494 82.590 1.00 95.38 84 GLU A CA 1
ATOM 688 C C . GLU A 1 84 ? -51.382 -8.242 82.542 1.00 95.38 84 GLU A C 1
ATOM 690 O O . GLU A 1 84 ? -50.454 -7.796 81.862 1.00 95.38 84 GLU A O 1
ATOM 695 N N . VAL A 1 85 ? -51.299 -9.414 83.183 1.00 96.50 85 VAL A N 1
ATOM 696 C CA . VAL A 1 85 ? -50.108 -10.276 83.123 1.00 96.50 85 VAL A CA 1
ATOM 697 C C . VAL A 1 85 ? -49.870 -10.794 81.701 1.00 96.50 85 VAL A C 1
ATOM 699 O O . VAL A 1 85 ? -48.754 -10.672 81.193 1.00 96.50 85 VAL A O 1
ATOM 702 N N . GLU A 1 86 ? -50.901 -11.302 81.016 1.00 96.88 86 GLU A N 1
ATOM 703 C CA . GLU A 1 86 ? -50.766 -11.775 79.629 1.00 96.88 86 GLU A CA 1
ATOM 704 C C . GLU A 1 86 ? -50.336 -10.667 78.658 1.00 96.88 86 GLU A C 1
ATOM 706 O O . GLU A 1 86 ? -49.509 -10.903 77.772 1.00 96.88 86 GLU A O 1
ATOM 711 N N . ILE A 1 87 ? -50.892 -9.458 78.796 1.00 96.69 87 ILE A N 1
ATOM 712 C CA . ILE A 1 87 ? -50.526 -8.307 77.960 1.00 96.69 87 ILE A CA 1
ATOM 713 C C . ILE A 1 87 ? -49.060 -7.946 78.191 1.00 96.69 87 ILE A C 1
ATOM 715 O O . ILE A 1 87 ? -48.312 -7.817 77.221 1.00 96.69 87 ILE A O 1
ATOM 719 N N . ALA A 1 88 ? -48.627 -7.844 79.451 1.00 96.06 88 ALA A N 1
ATOM 720 C CA . ALA A 1 88 ? -47.242 -7.525 79.782 1.00 96.06 88 ALA A CA 1
ATOM 721 C C . ALA A 1 88 ? -46.260 -8.569 79.222 1.00 96.06 88 ALA A C 1
ATOM 723 O O . ALA A 1 88 ? -45.188 -8.221 78.714 1.00 96.06 88 ALA A O 1
ATOM 724 N N . GLU A 1 89 ? -46.626 -9.851 79.266 1.00 96.50 89 GLU A N 1
ATOM 725 C CA . GLU A 1 89 ? -45.797 -10.931 78.736 1.00 96.50 89 GLU A CA 1
ATOM 726 C C . GLU A 1 89 ? -45.731 -10.917 77.200 1.00 96.50 89 GLU A C 1
ATOM 728 O O . GLU A 1 89 ? -44.631 -10.994 76.640 1.00 96.50 89 GLU A O 1
ATOM 733 N N . ARG A 1 90 ? -46.859 -10.698 76.505 1.00 96.56 90 ARG A N 1
ATOM 734 C CA . ARG A 1 90 ? -46.872 -10.506 75.040 1.00 96.56 90 ARG A CA 1
ATOM 735 C C . ARG A 1 90 ? -46.078 -9.272 74.616 1.00 96.56 90 ARG A C 1
ATOM 737 O O . ARG A 1 90 ? -45.309 -9.342 73.661 1.00 96.56 90 ARG A O 1
ATOM 744 N N . GLU A 1 91 ? -46.196 -8.152 75.327 1.00 96.56 91 GLU A N 1
ATOM 745 C CA . GLU A 1 91 ? -45.408 -6.947 75.038 1.00 96.56 91 GLU A CA 1
ATOM 746 C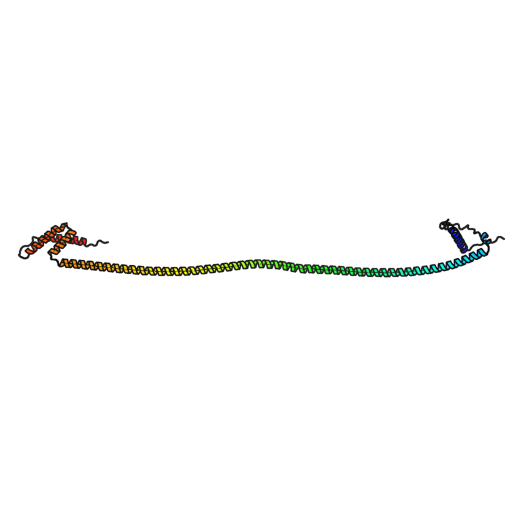 C . GLU A 1 91 ? -43.904 -7.193 75.183 1.00 96.56 91 GLU A C 1
ATOM 748 O O . GLU A 1 91 ? -43.111 -6.700 74.376 1.00 96.56 91 GLU A O 1
ATOM 753 N N . LYS A 1 92 ? -43.492 -7.970 76.191 1.00 97.19 92 LYS A N 1
ATOM 754 C CA . LYS A 1 92 ? -42.090 -8.361 76.372 1.00 97.19 92 LYS A CA 1
ATOM 755 C C . LYS A 1 92 ? -41.605 -9.255 75.228 1.00 97.19 92 LYS A C 1
ATOM 757 O O . LYS A 1 92 ? -40.500 -9.035 74.729 1.00 97.19 92 LYS A O 1
ATOM 762 N N . GLN A 1 93 ? -42.417 -10.221 74.796 1.00 96.12 93 GLN A N 1
ATOM 763 C CA . GLN A 1 93 ? -42.105 -11.085 73.652 1.00 96.12 93 GLN A CA 1
ATOM 764 C C . GLN A 1 93 ? -41.966 -10.272 72.360 1.00 96.12 93 GLN A C 1
ATOM 766 O O . GLN A 1 93 ? -40.921 -10.342 71.713 1.00 96.12 93 GLN A O 1
ATOM 771 N N . HIS A 1 94 ? -42.940 -9.415 72.042 1.00 97.19 94 HIS A N 1
ATOM 772 C CA . HIS A 1 94 ? -42.882 -8.551 70.860 1.00 97.19 94 HIS A CA 1
ATOM 773 C C . HIS A 1 94 ? -41.664 -7.618 70.884 1.00 97.19 94 HIS A C 1
ATOM 775 O O . HIS A 1 94 ? -40.987 -7.463 69.869 1.00 97.19 94 HIS A O 1
ATOM 781 N N . LYS A 1 95 ? -41.326 -7.027 72.040 1.00 97.56 95 LYS A N 1
ATOM 782 C CA . LYS A 1 95 ? -40.107 -6.209 72.180 1.00 97.56 95 LYS A CA 1
ATOM 783 C C . LYS A 1 95 ? -38.845 -7.009 71.856 1.00 97.56 95 LYS A C 1
ATOM 785 O O . LYS A 1 95 ? -37.954 -6.489 71.186 1.00 97.56 95 LYS A O 1
ATOM 790 N N . MET A 1 96 ? -38.770 -8.264 72.301 1.00 97.44 96 MET A N 1
ATOM 791 C CA . MET A 1 96 ? -37.641 -9.143 71.994 1.00 97.44 96 MET A CA 1
ATOM 792 C C . MET A 1 96 ? -37.586 -9.508 70.501 1.00 97.44 96 MET A C 1
ATOM 794 O O . MET A 1 96 ? -36.503 -9.504 69.921 1.00 97.44 96 MET A O 1
ATOM 798 N N . GLU A 1 97 ? -38.720 -9.798 69.862 1.00 97.12 97 GLU A N 1
ATOM 799 C CA . GLU A 1 97 ? -38.779 -10.110 68.426 1.00 97.12 97 GLU A CA 1
ATOM 800 C C . GLU A 1 97 ? -38.381 -8.919 67.553 1.00 97.12 97 GLU A C 1
ATOM 802 O O . GLU A 1 97 ? -37.570 -9.070 66.639 1.00 97.12 97 GLU A O 1
ATOM 807 N N . VAL A 1 98 ? -38.871 -7.719 67.873 1.00 97.50 98 VAL A N 1
ATOM 808 C CA . VAL A 1 98 ? -38.483 -6.485 67.175 1.00 97.50 98 VAL A CA 1
ATOM 809 C C . VAL A 1 98 ? -36.981 -6.230 67.310 1.00 97.50 98 VAL A C 1
ATOM 811 O O . VAL A 1 98 ? -36.339 -5.859 66.327 1.00 97.50 98 VAL A O 1
ATOM 814 N N . ALA A 1 99 ? -36.399 -6.464 68.491 1.00 97.38 99 ALA A N 1
ATOM 815 C CA . ALA A 1 99 ? -34.959 -6.325 68.697 1.00 97.38 99 ALA A CA 1
ATOM 816 C C . ALA A 1 99 ? -34.154 -7.316 67.836 1.00 97.38 99 ALA A C 1
ATOM 818 O O . ALA A 1 99 ? -33.224 -6.899 67.149 1.00 97.38 99 ALA A O 1
ATOM 819 N N . LYS A 1 100 ? -34.557 -8.596 67.801 1.00 97.56 100 LYS A N 1
ATOM 820 C CA . LYS A 1 100 ? -33.924 -9.623 66.952 1.00 97.56 100 LYS A CA 1
ATOM 821 C C . LYS A 1 100 ? -34.013 -9.278 65.466 1.00 97.56 100 LYS A C 1
ATOM 823 O O . LYS A 1 100 ? -33.030 -9.415 64.743 1.00 97.56 100 LYS A O 1
ATOM 828 N N . LEU A 1 101 ? -35.176 -8.812 65.005 1.00 97.81 101 LEU A N 1
ATOM 829 C CA . LEU A 1 101 ? -35.356 -8.390 63.616 1.00 97.81 101 LEU A CA 1
ATOM 830 C C . LEU A 1 101 ? -34.454 -7.204 63.281 1.00 97.81 101 LEU A C 1
ATOM 832 O O . LEU A 1 101 ? -33.780 -7.229 62.254 1.00 97.81 101 LEU A O 1
ATOM 836 N N . LYS A 1 102 ? -34.393 -6.196 64.156 1.00 97.75 102 LYS A N 1
ATOM 837 C CA . LYS A 1 102 ? -33.535 -5.025 63.960 1.00 97.75 102 LYS A CA 1
ATOM 838 C C . LYS A 1 102 ? -32.062 -5.417 63.827 1.00 97.75 102 LYS A C 1
ATOM 840 O O . LYS A 1 102 ? -31.422 -4.996 62.869 1.00 97.75 102 LYS A O 1
ATOM 845 N N . GLU A 1 103 ? -31.565 -6.268 64.721 1.00 97.56 103 GLU A N 1
ATOM 846 C CA . GLU A 1 103 ? -30.195 -6.787 64.655 1.00 97.56 103 GLU A CA 1
ATOM 847 C C . GLU A 1 103 ? -29.950 -7.562 63.349 1.00 97.56 103 GLU A C 1
ATOM 849 O O . GLU A 1 103 ? -28.954 -7.329 62.666 1.00 97.56 103 GLU A O 1
ATOM 854 N N . SER A 1 104 ? -30.896 -8.415 62.933 1.00 97.31 104 SER A N 1
ATOM 855 C CA . SER A 1 104 ? -30.778 -9.157 61.670 1.00 97.31 104 SER A CA 1
ATOM 856 C C . SER A 1 104 ? -30.698 -8.239 60.442 1.00 97.31 104 SER A C 1
ATOM 858 O O . SER A 1 104 ? -29.878 -8.473 59.554 1.00 97.31 104 SER A O 1
ATOM 860 N N . TYR A 1 105 ? -31.488 -7.159 60.409 1.00 97.94 105 TYR A N 1
ATOM 861 C CA . TYR A 1 105 ? -31.468 -6.189 59.314 1.00 97.94 105 TYR A CA 1
ATOM 862 C C . TYR A 1 105 ? -30.179 -5.370 59.292 1.00 97.94 105 TYR A C 1
ATOM 864 O O . TYR A 1 105 ? -29.636 -5.134 58.216 1.00 97.94 105 TYR A O 1
ATOM 872 N N . GLU A 1 106 ? -29.667 -4.953 60.450 1.00 97.94 106 GLU A N 1
ATOM 873 C CA . GLU A 1 106 ? -28.394 -4.228 60.539 1.00 97.94 106 GLU A CA 1
ATOM 874 C C . GLU A 1 106 ? -27.231 -5.077 60.003 1.00 97.94 106 GLU A C 1
ATOM 876 O O . GLU A 1 106 ? -26.417 -4.586 59.215 1.00 97.94 106 GLU A O 1
ATOM 881 N N . VAL A 1 107 ? -27.202 -6.370 60.345 1.00 97.81 107 VAL A N 1
ATOM 882 C CA . VAL A 1 107 ? -26.216 -7.321 59.813 1.00 97.81 107 VAL A CA 1
ATOM 883 C C . VAL A 1 107 ? -26.343 -7.468 58.293 1.00 97.81 107 VAL A C 1
ATOM 885 O O . VAL A 1 107 ? -25.334 -7.415 57.587 1.00 97.81 107 VAL A O 1
ATOM 888 N N . GLU A 1 108 ? -27.558 -7.628 57.765 1.00 97.69 108 GLU A N 1
ATOM 889 C CA . GLU A 1 108 ? -27.777 -7.830 56.328 1.00 97.69 108 GLU A CA 1
ATOM 890 C C . GLU A 1 108 ? -27.444 -6.575 55.504 1.00 97.69 108 GLU A C 1
ATOM 892 O O . GLU A 1 108 ? -26.809 -6.667 54.453 1.00 97.69 108 GLU A O 1
ATOM 897 N N . ILE A 1 109 ? -27.766 -5.383 56.019 1.00 98.00 109 ILE A N 1
ATOM 898 C CA . ILE A 1 109 ? -27.351 -4.106 55.419 1.00 98.00 109 ILE A CA 1
ATOM 899 C C . ILE A 1 109 ? -25.820 -4.024 55.346 1.00 98.00 109 ILE A C 1
ATOM 901 O O . ILE A 1 109 ? -25.280 -3.635 54.309 1.00 98.00 109 ILE A O 1
ATOM 905 N N . GLY A 1 110 ? -25.116 -4.425 56.410 1.00 98.00 110 GLY A N 1
ATOM 906 C CA . GLY A 1 110 ? -23.653 -4.466 56.434 1.00 98.00 110 GLY A CA 1
ATOM 907 C C . GLY A 1 110 ? -23.066 -5.400 55.371 1.00 98.00 110 GLY A C 1
ATOM 908 O O . GLY A 1 110 ? -22.156 -5.006 54.634 1.00 98.00 110 GLY A O 1
ATOM 909 N N . LYS A 1 111 ? -23.620 -6.613 55.232 1.00 98.12 111 LYS A N 1
ATOM 910 C CA . LYS A 1 111 ? -23.211 -7.563 54.183 1.00 98.12 111 LYS A CA 1
ATOM 911 C C . LYS A 1 111 ? -23.412 -6.975 52.788 1.00 98.12 111 LYS A C 1
ATOM 913 O O . LYS A 1 111 ? -22.448 -6.910 52.028 1.00 98.12 111 LYS A O 1
ATOM 918 N N . LEU A 1 112 ? -24.605 -6.459 52.485 1.00 98.19 112 LEU A N 1
ATOM 919 C CA . LEU A 1 112 ? -24.923 -5.881 51.174 1.00 98.19 112 LEU A CA 1
ATOM 920 C C . LEU A 1 112 ? -24.027 -4.684 50.832 1.00 98.19 112 LEU A C 1
ATOM 922 O O . LEU A 1 112 ? -23.601 -4.523 49.689 1.00 98.19 112 LEU A O 1
ATOM 926 N N . GLN A 1 113 ? -23.688 -3.850 51.818 1.00 98.06 113 GLN A N 1
ATOM 927 C CA . GLN A 1 113 ? -22.728 -2.761 51.624 1.00 98.06 113 GLN A CA 1
ATOM 928 C C . GLN A 1 113 ? -21.322 -3.284 51.308 1.00 98.06 113 GLN A C 1
ATOM 930 O O . GLN A 1 113 ? -20.656 -2.741 50.422 1.00 98.06 113 GLN A O 1
ATOM 935 N N . SER A 1 114 ? -20.870 -4.341 51.991 1.00 97.12 114 SER A N 1
ATOM 936 C CA . SER A 1 114 ? -19.576 -4.965 51.700 1.00 97.12 114 SER A CA 1
ATOM 937 C C . SER A 1 114 ? -19.531 -5.570 50.291 1.00 97.12 114 SER A C 1
ATOM 939 O O . SER A 1 114 ? -18.567 -5.335 49.559 1.00 97.12 114 SER A O 1
ATOM 941 N N . GLU A 1 115 ? -20.601 -6.244 49.861 1.00 98.12 115 GLU A N 1
ATOM 942 C CA . GLU A 1 115 ? -20.725 -6.817 48.518 1.00 98.12 115 GLU A CA 1
ATOM 943 C C . GLU A 1 115 ? -20.733 -5.728 47.444 1.00 98.12 115 GLU A C 1
ATOM 945 O O . GLU A 1 115 ? -19.983 -5.806 46.469 1.00 98.12 115 GLU A O 1
ATOM 950 N N . LEU A 1 116 ? -21.505 -4.658 47.652 1.00 98.12 116 LEU A N 1
ATOM 951 C CA . LEU A 1 116 ? -21.545 -3.509 46.750 1.00 98.12 116 LEU A CA 1
ATOM 952 C C . LEU A 1 116 ? -20.161 -2.868 46.582 1.00 98.12 116 LEU A C 1
ATOM 954 O O . LEU A 1 116 ? -19.773 -2.500 45.469 1.00 98.12 116 LEU A O 1
ATOM 958 N N . ASN A 1 117 ? -19.406 -2.731 47.671 1.00 97.81 117 ASN A N 1
ATOM 959 C CA . ASN A 1 117 ? -18.045 -2.203 47.625 1.00 97.81 117 ASN A CA 1
ATOM 960 C C . ASN A 1 117 ? -17.094 -3.154 46.885 1.00 97.81 117 ASN A C 1
ATOM 962 O O . ASN A 1 117 ? -16.295 -2.692 46.068 1.00 97.81 117 ASN A O 1
ATOM 966 N N . GLY A 1 118 ? -17.228 -4.466 47.099 1.00 98.06 118 GLY A N 1
ATOM 967 C CA . GLY A 1 118 ? -16.487 -5.488 46.358 1.00 98.06 118 GLY A CA 1
ATOM 968 C C . GLY A 1 118 ? -16.754 -5.428 44.852 1.00 98.06 118 GLY A C 1
ATOM 969 O O . GLY A 1 118 ? -15.815 -5.386 44.057 1.00 98.06 118 GLY A O 1
ATOM 970 N N . VAL A 1 119 ? -18.023 -5.321 44.448 1.00 97.81 119 VAL A N 1
ATOM 971 C CA . VAL A 1 119 ? -18.421 -5.191 43.036 1.00 97.81 119 VAL A CA 1
ATOM 972 C C . VAL A 1 119 ? -17.866 -3.907 42.415 1.00 97.81 119 VAL A C 1
ATOM 974 O O . VAL A 1 119 ? -17.314 -3.950 41.315 1.00 97.81 119 VAL A O 1
ATOM 977 N N . LYS A 1 120 ? -17.942 -2.765 43.113 1.00 97.88 120 LYS A N 1
ATOM 978 C CA . LYS A 1 120 ? -17.361 -1.495 42.637 1.00 97.88 120 LYS A CA 1
ATOM 979 C C . LYS A 1 120 ? -15.848 -1.595 42.435 1.00 97.88 120 LYS A C 1
ATOM 981 O O . LYS A 1 120 ? -15.339 -1.126 41.417 1.00 97.88 120 LYS A O 1
ATOM 986 N N . ALA A 1 121 ? -15.136 -2.215 43.376 1.00 97.69 121 ALA A N 1
ATOM 987 C CA . ALA A 1 121 ? -13.698 -2.437 43.261 1.00 97.69 121 ALA A CA 1
ATOM 988 C C . ALA A 1 121 ? -13.365 -3.352 42.071 1.00 97.69 121 ALA A C 1
ATOM 990 O O . ALA A 1 121 ? -12.496 -3.016 41.265 1.00 97.69 121 ALA A O 1
ATOM 991 N N . GLY A 1 122 ? -14.108 -4.452 41.907 1.00 97.75 122 GLY A N 1
ATOM 992 C CA . GLY A 1 122 ? -13.955 -5.369 40.777 1.00 97.75 122 GLY A CA 1
ATOM 993 C C . GLY A 1 122 ? -14.196 -4.691 39.426 1.00 97.75 122 GLY A C 1
ATOM 994 O O . GLY A 1 122 ? -13.404 -4.857 38.498 1.00 97.75 122 GLY A O 1
ATOM 995 N N . TYR A 1 123 ? -15.236 -3.862 39.324 1.00 97.12 123 TYR A N 1
ATOM 996 C CA . TYR A 1 123 ? -15.519 -3.083 38.119 1.00 97.12 123 TYR A CA 1
ATOM 997 C C . TYR A 1 123 ? -14.381 -2.113 37.771 1.00 97.12 123 TYR A C 1
ATOM 999 O O . TYR A 1 123 ? -13.946 -2.056 36.620 1.00 97.12 123 TYR A O 1
ATOM 1007 N N . ASN A 1 124 ? -13.864 -1.376 38.758 1.00 97.19 124 ASN A N 1
ATOM 1008 C CA . ASN A 1 124 ? -12.759 -0.444 38.538 1.00 97.19 124 ASN A CA 1
ATOM 1009 C C . ASN A 1 124 ? -11.485 -1.171 38.081 1.00 97.19 124 ASN A C 1
ATOM 1011 O O . ASN A 1 124 ? -10.866 -0.748 37.105 1.00 97.19 124 ASN A O 1
ATOM 1015 N N . ALA A 1 125 ? -11.147 -2.302 38.708 1.00 97.62 125 ALA A N 1
ATOM 1016 C CA . ALA A 1 125 ? -10.007 -3.122 38.304 1.00 97.62 125 ALA A CA 1
ATOM 1017 C C . ALA A 1 125 ? -10.158 -3.646 36.864 1.00 97.62 125 ALA A C 1
ATOM 1019 O O . ALA A 1 125 ? -9.227 -3.562 36.061 1.00 97.62 125 ALA A O 1
ATOM 1020 N N . LEU A 1 126 ? -11.348 -4.132 36.495 1.00 97.56 126 LEU A N 1
ATOM 1021 C CA . LEU A 1 126 ? -11.631 -4.574 35.125 1.00 97.56 126 LEU A CA 1
ATOM 1022 C C . LEU A 1 126 ? -11.493 -3.432 34.114 1.00 97.56 126 LEU A C 1
ATOM 1024 O O . LEU A 1 126 ? -10.894 -3.619 33.053 1.00 97.56 126 LEU A O 1
ATOM 1028 N N . LYS A 1 127 ? -11.997 -2.239 34.443 1.00 96.88 127 LYS A N 1
ATOM 1029 C CA . LYS A 1 127 ? -11.882 -1.048 33.595 1.00 96.88 127 LYS A CA 1
ATOM 1030 C C . LYS A 1 127 ? -10.418 -0.668 33.338 1.00 96.88 127 LYS A C 1
ATOM 1032 O O . LYS A 1 127 ? -10.048 -0.375 32.199 1.00 96.88 127 LYS A O 1
ATOM 1037 N N . GLU A 1 128 ? -9.566 -0.712 34.358 1.00 96.69 128 GLU A N 1
ATOM 1038 C CA . GLU A 1 128 ? -8.126 -0.460 34.205 1.00 96.69 128 GLU A CA 1
ATOM 1039 C C . GLU A 1 128 ? -7.441 -1.514 33.327 1.00 96.69 128 GLU A C 1
ATOM 1041 O O . GLU A 1 128 ? -6.661 -1.171 32.437 1.00 96.69 128 GLU A O 1
ATOM 1046 N N . VAL A 1 129 ? -7.780 -2.795 33.498 1.00 96.56 129 VAL A N 1
ATOM 1047 C CA . VAL A 1 129 ? -7.239 -3.867 32.649 1.00 96.56 129 VAL A CA 1
ATOM 1048 C C . VAL A 1 129 ? -7.649 -3.681 31.187 1.00 96.56 129 VAL A C 1
ATOM 1050 O O . VAL A 1 129 ? -6.805 -3.831 30.299 1.00 96.56 129 VAL A O 1
ATOM 1053 N N . MET A 1 130 ? -8.913 -3.341 30.914 1.00 94.88 130 MET A N 1
ATOM 1054 C CA . MET A 1 130 ? -9.385 -3.111 29.544 1.00 94.88 130 MET A CA 1
ATOM 1055 C C . MET A 1 130 ? -8.670 -1.926 28.895 1.00 94.88 130 MET A C 1
ATOM 1057 O O . MET A 1 130 ? -8.090 -2.084 27.823 1.00 94.88 130 MET A O 1
ATOM 1061 N N . THR A 1 131 ? -8.605 -0.782 29.578 1.00 93.81 131 THR A N 1
ATOM 1062 C CA . THR A 1 131 ? -7.900 0.404 29.059 1.00 93.81 131 THR A CA 1
ATOM 1063 C C . THR A 1 131 ? -6.400 0.150 28.864 1.00 93.81 131 THR A C 1
ATOM 1065 O O . THR A 1 131 ? -5.802 0.615 27.892 1.00 93.81 131 THR A O 1
ATOM 1068 N N . GLY A 1 132 ? -5.772 -0.644 29.738 1.00 92.62 132 GLY A N 1
ATOM 1069 C CA . GLY A 1 132 ? -4.390 -1.090 29.570 1.00 92.62 132 GLY A CA 1
ATOM 1070 C C . GLY A 1 132 ? -4.194 -1.979 28.337 1.00 92.62 132 GLY A C 1
ATOM 1071 O O . GLY A 1 132 ? -3.220 -1.803 27.602 1.00 92.62 132 GLY A O 1
ATOM 1072 N N . ARG A 1 133 ? -5.118 -2.913 28.073 1.00 92.50 133 ARG A N 1
ATOM 1073 C CA . ARG A 1 133 ? -5.095 -3.768 26.872 1.00 92.50 133 ARG A CA 1
ATOM 1074 C C . ARG A 1 133 ? -5.312 -2.965 25.593 1.00 92.50 133 ARG A C 1
ATOM 1076 O O . ARG A 1 133 ? -4.560 -3.160 24.644 1.00 92.50 133 ARG A O 1
ATOM 1083 N N . GLU A 1 134 ? -6.266 -2.038 25.581 1.00 91.00 134 GLU A N 1
ATOM 1084 C CA . GLU A 1 134 ? -6.508 -1.136 24.448 1.00 91.00 134 GLU A CA 1
ATOM 1085 C C . GLU A 1 134 ? -5.242 -0.359 24.078 1.00 91.00 134 GLU A C 1
ATOM 1087 O O . GLU A 1 134 ? -4.839 -0.346 22.916 1.00 91.00 134 GLU A O 1
ATOM 1092 N N . ARG A 1 135 ? -4.547 0.216 25.070 1.00 89.31 135 ARG A N 1
ATOM 1093 C CA . ARG A 1 135 ? -3.274 0.918 24.840 1.00 89.31 135 ARG A CA 1
ATOM 1094 C C . ARG A 1 135 ? -2.188 -0.011 24.298 1.00 89.31 135 ARG A C 1
ATOM 1096 O O . ARG A 1 135 ? -1.517 0.356 23.337 1.00 89.31 135 ARG A O 1
ATOM 1103 N N . LYS A 1 136 ? -2.039 -1.211 24.878 1.00 89.75 136 LYS A N 1
ATOM 1104 C CA . LYS A 1 136 ? -1.054 -2.219 24.439 1.00 89.75 136 LYS A CA 1
ATOM 1105 C C . LYS A 1 136 ? -1.305 -2.736 23.024 1.00 89.75 136 LYS A C 1
ATOM 1107 O O . LYS A 1 136 ? -0.354 -3.159 22.382 1.00 89.75 136 LYS A O 1
ATOM 1112 N N . LEU A 1 137 ? -2.551 -2.735 22.551 1.00 87.25 137 LEU A N 1
ATOM 1113 C CA . LEU A 1 137 ? -2.901 -3.115 21.179 1.00 87.25 137 LEU A CA 1
ATOM 1114 C C . LEU A 1 137 ? -2.762 -1.936 20.205 1.00 87.25 137 LEU A C 1
ATOM 1116 O O . LEU A 1 137 ? -2.369 -2.128 19.057 1.00 87.25 137 LEU A O 1
ATOM 1120 N N . ALA A 1 138 ? -3.036 -0.712 20.661 1.00 87.00 138 ALA A N 1
ATOM 1121 C CA . ALA A 1 138 ? -2.962 0.484 19.828 1.00 87.00 138 ALA A CA 1
ATOM 1122 C C . ALA A 1 138 ? -1.530 0.829 19.386 1.00 87.00 138 ALA A C 1
ATOM 1124 O O . ALA A 1 138 ? -1.348 1.303 18.265 1.00 87.00 138 ALA A O 1
ATOM 1125 N N . THR A 1 139 ? -0.519 0.606 20.233 1.00 86.69 139 THR A N 1
ATOM 1126 C CA . THR A 1 139 ? 0.887 0.872 19.880 1.00 86.69 139 THR A CA 1
ATOM 1127 C C . THR A 1 139 ? 1.391 -0.017 18.734 1.00 86.69 139 THR A C 1
ATOM 1129 O O . THR A 1 139 ? 1.701 0.541 17.683 1.00 86.69 139 THR A O 1
ATOM 1132 N N . PRO A 1 140 ? 1.359 -1.366 18.813 1.00 86.75 140 PRO A N 1
ATOM 1133 C CA . PRO A 1 140 ? 1.800 -2.211 17.710 1.00 86.75 140 PRO A CA 1
ATOM 1134 C C . PRO A 1 140 ? 0.940 -2.038 16.455 1.00 86.75 140 PRO A C 1
ATOM 1136 O O . PRO A 1 140 ? 1.468 -2.162 15.358 1.00 86.75 140 PRO A O 1
ATOM 1139 N N . ALA A 1 141 ? -0.352 -1.706 16.570 1.00 87.56 141 ALA A N 1
ATOM 1140 C CA . ALA A 1 141 ? -1.176 -1.405 15.397 1.00 87.56 141 ALA A CA 1
ATOM 1141 C C . ALA A 1 141 ? -0.686 -0.152 14.645 1.00 87.56 141 ALA A C 1
ATOM 1143 O O . ALA A 1 141 ? -0.637 -0.147 13.413 1.00 87.56 141 ALA A O 1
ATOM 1144 N N . LYS A 1 142 ? -0.290 0.903 15.372 1.00 90.56 142 LYS A N 1
ATOM 1145 C CA . LYS A 1 142 ? 0.305 2.107 14.773 1.00 90.56 142 LYS A CA 1
ATOM 1146 C C . LYS A 1 142 ? 1.674 1.817 14.171 1.00 90.56 142 LYS A C 1
ATOM 1148 O O . LYS A 1 142 ? 1.914 2.218 13.035 1.00 90.56 142 LYS A O 1
ATOM 1153 N N . ASP A 1 143 ? 2.523 1.092 14.893 1.00 91.62 143 ASP A N 1
ATOM 1154 C CA . ASP A 1 143 ? 3.866 0.741 14.426 1.00 91.62 143 ASP A CA 1
ATOM 1155 C C . ASP A 1 143 ? 3.790 -0.121 13.157 1.00 91.62 143 ASP A C 1
ATOM 1157 O O . ASP A 1 143 ? 4.451 0.168 12.163 1.00 91.62 143 ASP A O 1
ATOM 1161 N N . GLN A 1 144 ? 2.894 -1.113 13.127 1.00 94.00 144 GLN A N 1
ATOM 1162 C CA . GLN A 1 144 ? 2.632 -1.926 11.936 1.00 94.00 144 GLN A CA 1
ATOM 1163 C C . GLN A 1 144 ? 2.106 -1.101 10.760 1.00 94.00 144 GLN A C 1
ATOM 1165 O O . GLN A 1 144 ? 2.458 -1.379 9.615 1.00 94.00 144 GLN A O 1
ATOM 1170 N N . HIS A 1 145 ? 1.247 -0.108 11.006 1.00 93.25 145 HIS A N 1
ATOM 1171 C CA . HIS A 1 145 ? 0.768 0.773 9.943 1.00 93.25 145 HIS A CA 1
ATOM 1172 C C . HIS A 1 145 ? 1.905 1.625 9.366 1.00 93.25 145 HIS A C 1
ATOM 1174 O O . HIS A 1 145 ? 2.049 1.693 8.146 1.00 93.25 145 HIS A O 1
ATOM 1180 N N . GLN A 1 146 ? 2.747 2.210 10.222 1.00 95.12 146 GLN A N 1
ATOM 1181 C CA . GLN A 1 146 ? 3.916 2.973 9.782 1.00 95.12 146 GLN A CA 1
ATOM 1182 C C . GLN A 1 146 ? 4.897 2.104 8.992 1.00 95.12 146 GLN A C 1
ATOM 1184 O O . GLN A 1 146 ? 5.370 2.524 7.938 1.00 95.12 146 GLN A O 1
ATOM 1189 N N . GLU A 1 147 ? 5.154 0.880 9.453 1.00 95.00 147 GLU A N 1
ATOM 1190 C CA . GLU A 1 147 ? 6.044 -0.052 8.764 1.00 95.00 147 GLU A CA 1
ATOM 1191 C C . GLU A 1 147 ? 5.485 -0.479 7.401 1.00 95.00 147 GLU A C 1
ATOM 1193 O O . GLU A 1 147 ? 6.211 -0.511 6.410 1.00 95.00 147 GLU A O 1
ATOM 1198 N N . ARG A 1 148 ? 4.169 -0.711 7.294 1.00 96.06 148 ARG A N 1
ATOM 1199 C CA . ARG A 1 148 ? 3.513 -0.973 6.001 1.00 96.06 148 ARG A CA 1
ATOM 1200 C C . ARG A 1 148 ? 3.689 0.184 5.020 1.00 96.06 148 ARG A C 1
ATOM 1202 O O . ARG A 1 148 ? 3.958 -0.067 3.846 1.00 96.06 148 ARG A O 1
ATOM 1209 N N . GLU A 1 149 ? 3.548 1.429 5.472 1.00 96.69 149 GLU A N 1
ATOM 1210 C CA . GLU A 1 149 ? 3.746 2.596 4.604 1.00 96.69 149 GLU A CA 1
ATOM 1211 C C . GLU A 1 149 ? 5.223 2.787 4.216 1.00 96.69 149 GLU A C 1
ATOM 1213 O O . GLU A 1 149 ? 5.500 3.116 3.061 1.00 96.69 149 GLU A O 1
ATOM 1218 N N . ARG A 1 150 ? 6.177 2.494 5.115 1.00 98.00 150 ARG A N 1
ATOM 1219 C CA . ARG A 1 150 ? 7.617 2.462 4.790 1.00 98.00 150 ARG A CA 1
ATOM 1220 C C . ARG A 1 150 ? 7.932 1.428 3.715 1.00 98.00 150 ARG A C 1
ATOM 1222 O O . ARG A 1 150 ? 8.468 1.784 2.668 1.00 98.00 150 ARG A O 1
ATOM 1229 N N . ILE A 1 151 ? 7.507 0.181 3.922 1.00 97.38 151 ILE A N 1
ATOM 1230 C CA . ILE A 1 151 ? 7.690 -0.916 2.964 1.00 97.38 151 ILE A CA 1
ATOM 1231 C C . ILE A 1 151 ? 7.079 -0.541 1.609 1.00 97.38 151 ILE A C 1
ATOM 1233 O O . ILE A 1 151 ? 7.705 -0.699 0.564 1.00 97.38 151 ILE A O 1
ATOM 1237 N N . LYS A 1 152 ? 5.863 0.012 1.594 1.00 97.81 152 LYS A N 1
ATOM 1238 C CA . LYS A 1 152 ? 5.194 0.454 0.362 1.00 97.81 152 LYS A CA 1
ATOM 1239 C C . LYS A 1 152 ? 5.984 1.537 -0.384 1.00 97.81 152 LYS A C 1
ATOM 1241 O O . LYS A 1 152 ? 6.028 1.503 -1.617 1.00 97.81 152 LYS A O 1
ATOM 1246 N N . ALA A 1 153 ? 6.608 2.472 0.333 1.00 97.50 153 ALA A N 1
ATOM 1247 C CA . ALA A 1 153 ? 7.475 3.487 -0.261 1.00 97.50 153 ALA A CA 1
ATOM 1248 C C . ALA A 1 153 ? 8.750 2.870 -0.862 1.00 97.50 153 ALA A C 1
ATOM 1250 O O . ALA A 1 153 ? 9.093 3.179 -2.005 1.00 97.50 153 ALA A O 1
ATOM 1251 N N . GLU A 1 154 ? 9.401 1.943 -0.156 1.00 98.00 154 GLU A N 1
ATOM 1252 C CA . GLU A 1 154 ? 10.572 1.212 -0.663 1.00 98.00 154 GLU A CA 1
ATOM 1253 C C . GLU A 1 154 ? 10.244 0.402 -1.923 1.00 98.00 154 GLU A C 1
ATOM 1255 O O . GLU A 1 154 ? 10.960 0.485 -2.922 1.00 98.00 154 GLU A O 1
ATOM 1260 N N . TRP A 1 155 ? 9.103 -0.296 -1.948 1.00 97.38 155 TRP A N 1
ATOM 1261 C CA . TRP A 1 155 ? 8.632 -1.004 -3.143 1.00 97.38 155 TRP A CA 1
ATOM 1262 C C . TRP A 1 155 ? 8.426 -0.077 -4.344 1.00 97.38 155 TRP A C 1
ATOM 1264 O O . TRP A 1 155 ? 8.673 -0.479 -5.484 1.00 97.38 155 TRP A O 1
ATOM 1274 N N . ALA A 1 156 ? 7.978 1.162 -4.125 1.00 97.69 156 ALA A N 1
ATOM 1275 C CA . ALA A 1 156 ? 7.836 2.137 -5.202 1.00 97.69 156 ALA A CA 1
ATOM 1276 C C . ALA A 1 156 ? 9.200 2.566 -5.769 1.00 97.69 156 ALA A C 1
ATOM 1278 O O . ALA A 1 156 ? 9.325 2.727 -6.986 1.00 97.6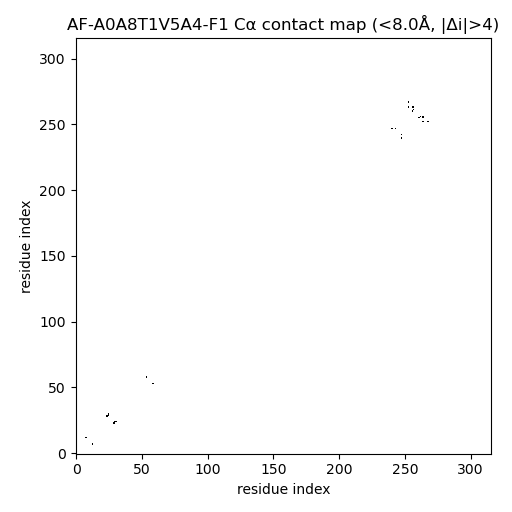9 156 ALA A O 1
ATOM 1279 N N . ILE A 1 157 ? 10.219 2.706 -4.914 1.00 97.81 157 ILE A N 1
ATOM 1280 C CA . ILE A 1 157 ? 11.600 2.993 -5.326 1.00 97.81 157 ILE A CA 1
ATOM 1281 C C . ILE A 1 157 ? 12.165 1.815 -6.124 1.00 97.81 157 ILE A C 1
ATOM 1283 O O . ILE A 1 157 ? 12.607 2.008 -7.254 1.00 97.81 157 ILE A O 1
ATOM 1287 N N . LEU A 1 158 ? 12.066 0.591 -5.596 1.00 97.75 158 LEU A N 1
ATOM 1288 C CA . LEU A 1 158 ? 12.554 -0.616 -6.271 1.00 97.75 158 LEU A CA 1
ATOM 1289 C C . LEU A 1 158 ? 11.888 -0.833 -7.632 1.00 97.75 158 LEU A C 1
ATOM 1291 O O . LEU A 1 158 ? 12.551 -1.222 -8.590 1.00 97.75 158 LEU A O 1
ATOM 1295 N N . ARG A 1 159 ? 10.589 -0.537 -7.756 1.00 97.50 159 ARG A N 1
ATOM 1296 C CA . ARG A 1 159 ? 9.887 -0.616 -9.044 1.00 97.50 159 ARG A CA 1
ATOM 1297 C C . ARG A 1 159 ? 10.466 0.362 -10.066 1.00 97.50 159 ARG A C 1
ATOM 1299 O O . ARG A 1 159 ? 10.666 -0.027 -11.212 1.00 97.50 159 ARG A O 1
ATOM 1306 N N . ARG A 1 160 ? 10.739 1.608 -9.663 1.00 97.00 160 ARG A N 1
ATOM 1307 C CA . ARG A 1 160 ? 11.367 2.607 -10.544 1.00 97.00 160 ARG A CA 1
ATOM 1308 C C . ARG A 1 160 ? 12.767 2.176 -10.956 1.00 97.00 160 ARG A C 1
ATOM 1310 O O . ARG A 1 160 ? 13.104 2.305 -12.127 1.00 97.00 160 ARG A O 1
ATOM 1317 N N . GLU A 1 161 ? 13.553 1.646 -10.025 1.00 97.31 161 GLU A N 1
ATOM 1318 C CA . GLU A 1 161 ? 14.912 1.196 -10.324 1.00 97.31 161 GLU A CA 1
ATOM 1319 C C . GLU A 1 161 ? 14.917 -0.017 -11.255 1.00 97.31 161 GLU A C 1
ATOM 1321 O O . GLU A 1 161 ? 15.682 -0.043 -12.214 1.00 97.31 161 GLU A O 1
ATOM 1326 N N . LYS A 1 162 ? 13.988 -0.963 -11.067 1.00 96.81 162 LYS A N 1
ATOM 1327 C CA . LYS A 1 162 ? 13.783 -2.063 -12.013 1.00 96.81 162 LYS A CA 1
ATOM 1328 C C . LYS A 1 162 ? 13.459 -1.543 -13.414 1.00 96.81 162 LYS A C 1
ATOM 1330 O O . LYS A 1 162 ? 14.104 -1.954 -14.368 1.00 96.81 162 LYS A O 1
ATOM 1335 N N . SER A 1 163 ? 12.530 -0.593 -13.541 1.00 96.44 163 SER A N 1
ATOM 1336 C CA . SER A 1 163 ? 12.234 0.016 -14.843 1.00 96.44 163 SER A CA 1
ATOM 1337 C C . SER A 1 163 ? 13.458 0.703 -15.453 1.00 96.44 163 SER A C 1
ATOM 1339 O O . SER A 1 163 ? 13.698 0.550 -16.645 1.00 96.44 163 SER A O 1
ATOM 1341 N N . ARG A 1 164 ? 14.261 1.429 -14.659 1.00 96.88 164 ARG A N 1
ATOM 1342 C CA . ARG A 1 164 ? 15.521 2.029 -15.135 1.00 96.88 164 ARG A CA 1
ATOM 1343 C C . ARG A 1 164 ? 16.500 0.969 -15.629 1.00 96.88 164 ARG A C 1
ATOM 1345 O O . ARG A 1 164 ? 17.082 1.159 -16.690 1.00 96.88 164 ARG A O 1
ATOM 1352 N N . HIS A 1 165 ? 16.660 -0.128 -14.894 1.00 97.12 165 HIS A N 1
ATOM 1353 C CA . HIS A 1 165 ? 17.504 -1.243 -15.305 1.00 97.12 165 HIS A CA 1
ATOM 1354 C C . HIS A 1 165 ? 17.023 -1.852 -16.627 1.00 97.12 165 HIS A C 1
ATOM 1356 O O . HIS A 1 165 ? 17.822 -1.976 -17.548 1.00 97.12 165 HIS A O 1
ATOM 1362 N N . ASP A 1 166 ? 15.723 -2.129 -16.764 1.00 97.56 166 ASP A N 1
ATOM 1363 C CA . ASP A 1 166 ? 15.141 -2.666 -18.001 1.00 97.56 166 ASP A CA 1
ATOM 1364 C C . ASP A 1 166 ? 15.411 -1.730 -19.199 1.00 97.56 166 ASP A C 1
ATOM 1366 O O . ASP A 1 166 ? 15.802 -2.181 -20.276 1.00 97.56 166 ASP A O 1
ATOM 1370 N N . PHE A 1 167 ? 15.281 -0.409 -19.008 1.00 96.56 167 PHE A N 1
ATOM 1371 C CA . PHE A 1 167 ? 15.641 0.578 -20.033 1.00 96.56 167 PHE A CA 1
ATOM 1372 C C . PHE A 1 167 ? 17.132 0.557 -20.386 1.00 96.56 167 PHE A C 1
ATOM 1374 O O . PHE A 1 167 ? 17.473 0.639 -21.566 1.00 96.56 167 PHE A O 1
ATOM 1381 N N . LEU A 1 168 ? 18.015 0.458 -19.388 1.00 96.94 168 LEU A N 1
ATOM 1382 C CA . LEU A 1 168 ? 19.461 0.408 -19.610 1.00 96.94 168 LEU A CA 1
ATOM 1383 C C . LEU A 1 168 ? 19.876 -0.863 -20.353 1.00 96.94 168 LEU A C 1
ATOM 1385 O O . LEU A 1 168 ? 20.681 -0.769 -21.269 1.00 96.94 168 LEU A O 1
ATOM 1389 N N . VAL A 1 169 ? 19.285 -2.015 -20.031 1.00 97.25 169 VAL A N 1
ATOM 1390 C CA . VAL A 1 169 ? 19.537 -3.278 -20.743 1.00 97.25 169 VAL A CA 1
ATOM 1391 C C . VAL A 1 169 ? 19.151 -3.160 -22.219 1.00 97.25 169 VAL A C 1
ATOM 1393 O O . VAL A 1 169 ? 19.915 -3.559 -23.093 1.00 97.25 169 VAL A O 1
ATOM 1396 N N . ILE A 1 170 ? 17.997 -2.555 -22.524 1.00 96.94 170 ILE A N 1
ATOM 1397 C CA . ILE A 1 170 ? 17.579 -2.316 -23.915 1.00 96.94 170 ILE A CA 1
ATOM 1398 C C . ILE A 1 170 ? 18.532 -1.341 -24.622 1.00 96.94 170 ILE A C 1
ATOM 1400 O O . ILE A 1 170 ? 18.836 -1.518 -25.802 1.00 96.94 170 ILE A O 1
ATOM 1404 N N . ALA A 1 171 ? 18.987 -0.296 -23.929 1.00 96.06 171 ALA A N 1
ATOM 1405 C CA . ALA A 1 171 ? 19.931 0.662 -24.491 1.00 96.06 171 ALA A CA 1
ATOM 1406 C C . ALA A 1 171 ? 21.287 0.008 -24.800 1.00 96.06 171 ALA A C 1
ATOM 1408 O O . ALA A 1 171 ? 21.816 0.221 -25.888 1.00 96.06 171 ALA A O 1
ATOM 1409 N N . ASP A 1 172 ? 21.803 -0.819 -23.891 1.00 97.19 172 ASP A N 1
ATOM 1410 C CA . ASP A 1 172 ? 23.066 -1.543 -24.052 1.00 97.19 172 ASP A CA 1
ATOM 1411 C C . ASP A 1 172 ? 22.996 -2.538 -25.218 1.00 97.19 172 ASP A C 1
ATOM 1413 O O . ASP A 1 172 ? 23.858 -2.540 -26.096 1.00 97.19 172 ASP A O 1
ATOM 1417 N N . GLN A 1 173 ? 21.887 -3.280 -25.318 1.00 97.19 173 GLN A N 1
ATOM 1418 C CA . GLN A 1 173 ? 21.618 -4.170 -26.449 1.00 97.19 173 GLN A CA 1
ATOM 1419 C C . GLN A 1 173 ? 21.647 -3.417 -27.786 1.00 97.19 173 GLN A C 1
ATOM 1421 O O . GLN A 1 173 ? 22.264 -3.872 -28.747 1.00 97.19 173 GLN A O 1
ATOM 1426 N N . ARG A 1 174 ? 21.024 -2.234 -27.850 1.00 96.75 174 ARG A N 1
ATOM 1427 C CA . ARG A 1 174 ? 21.068 -1.404 -29.060 1.00 96.75 174 ARG A CA 1
ATOM 1428 C C . ARG A 1 174 ? 22.484 -0.942 -29.364 1.00 96.75 174 ARG A C 1
ATOM 1430 O O . ARG A 1 174 ? 22.906 -1.058 -30.506 1.00 96.75 174 ARG A O 1
ATOM 1437 N N . VAL A 1 175 ? 23.216 -0.418 -28.382 1.00 97.12 175 VAL A N 1
ATOM 1438 C CA . VAL A 1 175 ? 24.611 0.017 -28.577 1.00 97.12 175 VAL A CA 1
ATOM 1439 C C . VAL A 1 175 ? 25.456 -1.127 -29.136 1.00 97.12 175 VAL A C 1
ATOM 1441 O O . VAL A 1 175 ? 26.208 -0.913 -30.085 1.00 97.12 175 VAL A O 1
ATOM 1444 N N . HIS A 1 176 ? 25.272 -2.343 -28.621 1.00 97.56 176 HIS A N 1
ATOM 1445 C CA . HIS A 1 176 ? 25.937 -3.531 -29.141 1.00 97.56 176 HIS A CA 1
ATOM 1446 C C . HIS A 1 176 ? 25.573 -3.814 -30.609 1.00 97.56 176 HIS A C 1
ATOM 1448 O O . HIS A 1 176 ? 26.466 -4.007 -31.431 1.00 97.56 176 HIS A O 1
ATOM 1454 N N . GLU A 1 177 ? 24.289 -3.758 -30.974 1.00 97.88 177 GLU A N 1
ATOM 1455 C CA . GLU A 1 177 ? 23.834 -3.925 -32.364 1.00 97.88 177 GLU A CA 1
ATOM 1456 C C . GLU A 1 177 ? 24.437 -2.876 -33.312 1.00 97.88 177 GLU A C 1
ATOM 1458 O O . GLU A 1 177 ? 24.904 -3.222 -34.401 1.00 97.88 177 GLU A O 1
ATOM 1463 N N . TRP A 1 178 ? 24.472 -1.605 -32.897 1.00 97.31 178 TRP A N 1
ATOM 1464 C CA . TRP A 1 178 ? 25.103 -0.527 -33.665 1.00 97.31 178 TRP A CA 1
ATOM 1465 C C . TRP A 1 178 ? 26.604 -0.760 -33.842 1.00 97.31 178 TRP A C 1
ATOM 1467 O O . TRP A 1 178 ? 27.121 -0.548 -34.939 1.00 97.31 178 TRP A O 1
ATOM 1477 N N . GLN A 1 179 ? 27.292 -1.232 -32.799 1.00 98.00 179 GLN A N 1
ATOM 1478 C CA . GLN A 1 179 ? 28.714 -1.551 -32.880 1.00 98.00 179 GLN A CA 1
ATOM 1479 C C . GLN A 1 179 ? 28.969 -2.695 -33.868 1.00 98.00 179 GLN A C 1
ATOM 1481 O O . GLN A 1 179 ? 29.805 -2.554 -34.756 1.00 98.00 179 GLN A O 1
ATOM 1486 N N . CYS A 1 180 ? 28.195 -3.781 -33.798 1.00 97.44 180 CYS A N 1
ATOM 1487 C CA . CYS A 1 180 ? 28.316 -4.886 -34.750 1.00 97.44 180 CYS A CA 1
ATOM 1488 C C . CYS A 1 180 ? 28.058 -4.447 -36.200 1.00 97.44 180 CYS A C 1
ATOM 1490 O O . CYS A 1 180 ? 28.737 -4.909 -37.118 1.00 97.44 180 CYS A O 1
ATOM 1492 N N . ALA A 1 181 ? 27.088 -3.554 -36.425 1.00 97.38 181 ALA A N 1
ATOM 1493 C CA . ALA A 1 181 ? 26.812 -3.009 -37.752 1.00 97.38 181 ALA A CA 1
ATOM 1494 C C . ALA A 1 181 ? 27.969 -2.139 -38.271 1.00 97.38 181 ALA A C 1
ATOM 1496 O O . ALA A 1 181 ? 28.324 -2.236 -39.447 1.00 97.38 181 ALA A O 1
ATOM 1497 N N . LEU A 1 182 ? 28.570 -1.324 -37.400 1.00 97.38 182 LEU A N 1
ATOM 1498 C CA . LEU A 1 182 ? 29.729 -0.499 -37.735 1.00 97.38 182 LEU A CA 1
ATOM 1499 C C . LEU A 1 182 ? 30.948 -1.360 -38.081 1.00 97.38 182 LEU A C 1
ATOM 1501 O O . LEU A 1 182 ? 31.585 -1.126 -39.107 1.00 97.38 182 LEU A O 1
ATOM 1505 N N . ASP A 1 183 ? 31.233 -2.380 -37.270 1.00 97.69 183 ASP A N 1
ATOM 1506 C CA . ASP A 1 183 ? 32.347 -3.303 -37.497 1.00 97.69 183 ASP A CA 1
ATOM 1507 C C . ASP A 1 183 ? 32.180 -4.031 -38.837 1.00 97.69 183 ASP A C 1
ATOM 1509 O O . ASP A 1 183 ? 33.116 -4.099 -39.636 1.00 97.69 183 ASP A O 1
ATOM 1513 N N . LYS A 1 184 ? 30.961 -4.500 -39.139 1.00 97.38 184 LYS A N 1
ATOM 1514 C CA . LYS A 1 184 ? 30.644 -5.127 -40.427 1.00 97.38 184 LYS A CA 1
ATOM 1515 C C . LYS A 1 184 ? 30.847 -4.166 -41.598 1.00 97.38 184 LYS A C 1
ATOM 1517 O O . LYS A 1 184 ? 31.514 -4.522 -42.564 1.00 97.38 184 LYS A O 1
ATOM 1522 N N . ALA A 1 185 ? 30.327 -2.943 -41.498 1.00 97.00 185 ALA A N 1
ATOM 1523 C CA . ALA A 1 185 ? 30.505 -1.938 -42.541 1.00 97.00 185 ALA A CA 1
ATOM 1524 C C . ALA A 1 185 ? 31.990 -1.596 -42.756 1.00 97.00 185 ALA A C 1
ATOM 1526 O O . ALA A 1 185 ? 32.416 -1.415 -43.896 1.00 97.00 185 ALA A O 1
ATOM 1527 N N . SER A 1 186 ? 32.790 -1.550 -41.685 1.00 97.06 186 SER A N 1
ATOM 1528 C CA . SER A 1 186 ? 34.237 -1.336 -41.771 1.00 97.06 186 SER A CA 1
ATOM 1529 C C . SER A 1 186 ? 34.935 -2.454 -42.548 1.00 97.06 186 SER A C 1
ATOM 1531 O O . SER A 1 186 ? 35.778 -2.164 -43.398 1.00 97.06 186 SER A O 1
ATOM 1533 N N . VAL A 1 187 ? 34.580 -3.716 -42.286 1.00 97.00 187 VAL A N 1
ATOM 1534 C CA . VAL A 1 187 ? 35.118 -4.874 -43.021 1.00 97.00 187 VAL A CA 1
ATOM 1535 C C . VAL A 1 187 ? 34.725 -4.815 -44.499 1.00 97.00 187 VAL A C 1
ATOM 1537 O O . VAL A 1 187 ? 35.602 -4.914 -45.358 1.00 97.00 187 VAL A O 1
ATOM 1540 N N . ASP A 1 188 ? 33.452 -4.549 -44.804 1.00 96.38 188 ASP A N 1
ATOM 1541 C CA . ASP A 1 188 ? 32.962 -4.419 -46.184 1.00 96.38 188 ASP A CA 1
ATOM 1542 C C . ASP A 1 188 ? 33.688 -3.271 -46.931 1.00 96.38 188 ASP A C 1
ATOM 1544 O O . ASP A 1 188 ? 34.086 -3.398 -48.096 1.00 96.38 188 ASP A O 1
ATOM 1548 N N . CYS A 1 189 ? 33.940 -2.141 -46.257 1.00 95.06 189 CYS A N 1
ATOM 1549 C CA . CYS A 1 189 ? 34.719 -1.025 -46.811 1.00 95.06 189 CYS A CA 1
ATOM 1550 C C . CYS A 1 189 ? 36.176 -1.415 -47.096 1.00 95.06 189 CYS A C 1
ATOM 1552 O O . CYS A 1 189 ? 36.747 -1.025 -48.116 1.00 95.06 189 CYS A O 1
ATOM 1554 N N . GLN A 1 190 ? 36.798 -2.187 -46.207 1.00 96.12 190 GLN A N 1
ATOM 1555 C CA . GLN A 1 190 ? 38.175 -2.634 -46.391 1.00 96.12 190 GLN A CA 1
ATOM 1556 C C . GLN A 1 190 ? 38.302 -3.626 -47.555 1.00 96.12 190 GLN A C 1
ATOM 1558 O O . GLN A 1 190 ? 39.255 -3.546 -48.338 1.00 96.12 190 GLN A O 1
ATOM 1563 N N . GLU A 1 191 ? 37.337 -4.532 -47.706 1.00 96.00 191 GLU A N 1
ATOM 1564 C CA . GLU A 1 191 ? 37.284 -5.475 -48.823 1.00 96.00 191 GLU A CA 1
ATOM 1565 C C . GLU A 1 191 ? 37.087 -4.745 -50.157 1.00 96.00 191 GLU A C 1
ATOM 1567 O O . GLU A 1 191 ? 37.843 -4.955 -51.108 1.00 96.00 191 GLU A O 1
ATOM 1572 N N . THR A 1 192 ? 36.132 -3.813 -50.219 1.00 95.38 192 THR A N 1
ATOM 1573 C CA . THR A 1 192 ? 35.892 -3.005 -51.427 1.00 95.38 192 THR A CA 1
ATOM 1574 C C . THR A 1 192 ? 37.102 -2.151 -51.810 1.00 95.38 192 THR A C 1
ATOM 1576 O O . THR A 1 192 ? 37.457 -2.097 -52.990 1.00 95.38 192 THR A O 1
ATOM 1579 N N . ALA A 1 193 ? 37.795 -1.548 -50.840 1.00 94.75 193 ALA A N 1
ATOM 1580 C CA . ALA A 1 193 ? 39.041 -0.825 -51.086 1.00 94.75 193 ALA A CA 1
ATOM 1581 C C . ALA A 1 193 ? 40.158 -1.746 -51.609 1.00 94.75 193 ALA A C 1
ATOM 1583 O O . ALA A 1 193 ? 40.877 -1.382 -52.544 1.00 94.75 193 ALA A O 1
ATOM 1584 N N . SER A 1 194 ? 40.286 -2.950 -51.044 1.00 95.69 194 SER A N 1
ATOM 1585 C CA . SER A 1 194 ? 41.271 -3.947 -51.484 1.00 95.69 194 SER A CA 1
ATOM 1586 C C . SER A 1 194 ? 41.009 -4.388 -52.926 1.00 95.69 194 SER A C 1
ATOM 1588 O O . SER A 1 194 ? 41.927 -4.388 -53.747 1.00 95.69 194 SER A O 1
ATOM 1590 N N . ASN A 1 195 ? 39.748 -4.661 -53.268 1.00 95.38 195 ASN A N 1
ATOM 1591 C CA . ASN A 1 195 ? 39.332 -5.011 -54.626 1.00 95.38 195 ASN A CA 1
ATOM 1592 C C . ASN A 1 195 ? 39.596 -3.869 -55.620 1.00 95.38 195 ASN A C 1
ATOM 1594 O O . ASN A 1 195 ? 40.121 -4.106 -56.707 1.00 95.38 195 ASN A O 1
ATOM 1598 N N . ALA A 1 196 ? 39.297 -2.622 -55.244 1.00 95.06 196 ALA A N 1
ATOM 1599 C CA . ALA A 1 196 ? 39.566 -1.457 -56.085 1.00 95.06 196 ALA A CA 1
ATOM 1600 C C . ALA A 1 196 ? 41.070 -1.248 -56.336 1.00 95.06 196 ALA A C 1
ATOM 1602 O O . ALA A 1 196 ? 41.468 -0.929 -57.458 1.00 95.06 196 ALA A O 1
ATOM 1603 N N . ASN A 1 197 ? 41.915 -1.457 -55.322 1.00 95.69 197 ASN A N 1
ATOM 1604 C CA . ASN A 1 197 ? 43.368 -1.409 -55.487 1.00 95.69 197 ASN A CA 1
ATOM 1605 C C . ASN A 1 197 ? 43.863 -2.531 -56.413 1.00 95.69 197 ASN A C 1
ATOM 1607 O O . ASN A 1 197 ? 44.622 -2.253 -57.337 1.00 95.69 197 ASN A O 1
ATOM 1611 N N . ALA A 1 198 ? 43.369 -3.762 -56.249 1.00 95.25 198 ALA A N 1
ATOM 1612 C CA . ALA A 1 198 ? 43.715 -4.874 -57.135 1.00 95.25 198 ALA A CA 1
ATOM 1613 C C . ALA A 1 198 ? 43.326 -4.598 -58.600 1.00 95.25 198 ALA A C 1
ATOM 1615 O O . ALA A 1 198 ? 44.101 -4.891 -59.516 1.00 95.25 198 ALA A O 1
ATOM 1616 N N . MET A 1 199 ? 42.156 -3.987 -58.827 1.00 95.56 199 MET A N 1
ATOM 1617 C CA . MET A 1 199 ? 41.749 -3.519 -60.154 1.00 95.56 199 MET A CA 1
ATOM 1618 C C . MET A 1 199 ? 42.702 -2.445 -60.679 1.00 95.56 199 MET A C 1
ATOM 1620 O O . MET A 1 199 ? 43.180 -2.574 -61.802 1.00 95.56 199 MET A O 1
ATOM 1624 N N . ARG A 1 200 ? 43.020 -1.418 -59.881 1.00 95.94 200 ARG A N 1
ATOM 1625 C CA . ARG A 1 200 ? 43.957 -0.352 -60.274 1.00 95.94 200 ARG A CA 1
ATOM 1626 C C . ARG A 1 200 ? 45.305 -0.924 -60.715 1.00 95.94 200 ARG A C 1
ATOM 1628 O O . ARG A 1 200 ? 45.806 -0.531 -61.764 1.00 95.94 200 ARG A O 1
ATOM 1635 N N . ASP A 1 201 ? 45.851 -1.875 -59.964 1.00 94.94 201 ASP A N 1
ATOM 1636 C CA . ASP A 1 201 ? 47.115 -2.532 -60.304 1.00 94.94 201 ASP A CA 1
ATOM 1637 C C . ASP A 1 201 ? 46.998 -3.364 -61.590 1.00 94.94 201 ASP A C 1
ATOM 1639 O O . ASP A 1 201 ? 47.929 -3.408 -62.394 1.00 94.94 201 ASP A O 1
ATOM 1643 N N . GLY A 1 202 ? 45.850 -4.017 -61.809 1.00 95.50 202 GLY A N 1
ATOM 1644 C CA . GLY A 1 202 ? 45.534 -4.701 -63.065 1.00 95.50 202 GLY A CA 1
ATOM 1645 C C . GLY A 1 202 ? 45.556 -3.753 -64.264 1.00 95.50 202 GLY A C 1
ATOM 1646 O O . GLY A 1 202 ? 46.278 -4.004 -65.228 1.00 95.50 202 GLY A O 1
ATOM 1647 N N . TRP A 1 203 ? 44.846 -2.629 -64.158 1.00 95.50 203 TRP A N 1
ATOM 1648 C CA . TRP A 1 203 ? 44.811 -1.582 -65.182 1.00 95.50 203 TRP A CA 1
ATOM 1649 C C . TRP A 1 203 ? 46.193 -0.975 -65.445 1.00 95.50 203 TRP A C 1
ATOM 1651 O O . TRP A 1 203 ? 46.554 -0.749 -66.599 1.00 95.50 203 TRP A O 1
ATOM 1661 N N . ALA A 1 204 ? 46.993 -0.744 -64.399 1.00 95.31 204 ALA A N 1
ATOM 1662 C CA . ALA A 1 204 ? 48.354 -0.235 -64.543 1.00 95.31 204 ALA A CA 1
ATOM 1663 C C . ALA A 1 204 ? 49.238 -1.200 -65.351 1.00 95.31 204 ALA A C 1
ATOM 1665 O O . ALA A 1 204 ? 49.902 -0.772 -66.295 1.00 95.31 204 ALA A O 1
ATOM 1666 N N . ARG A 1 205 ? 49.183 -2.508 -65.054 1.00 95.12 205 ARG A N 1
ATOM 1667 C CA . ARG A 1 205 ? 49.926 -3.535 -65.808 1.00 95.12 205 ARG A CA 1
ATOM 1668 C C . ARG A 1 205 ? 49.503 -3.607 -67.274 1.00 95.12 205 ARG A C 1
ATOM 1670 O O . ARG A 1 205 ? 50.357 -3.726 -68.149 1.00 95.12 205 ARG A O 1
ATOM 1677 N N . GLU A 1 206 ? 48.205 -3.533 -67.562 1.00 94.94 206 GLU A N 1
ATOM 1678 C CA . GLU A 1 206 ? 47.708 -3.520 -68.945 1.00 94.94 206 GLU A CA 1
ATOM 1679 C C . GLU A 1 206 ? 48.136 -2.256 -69.698 1.00 94.94 206 GLU A C 1
ATOM 1681 O O . GLU A 1 206 ? 48.567 -2.327 -70.853 1.00 94.94 206 GLU A O 1
ATOM 1686 N N . HIS A 1 207 ? 48.083 -1.097 -69.043 1.00 94.62 207 HIS A N 1
ATOM 1687 C CA . HIS A 1 207 ? 48.575 0.152 -69.611 1.00 94.62 207 HIS A CA 1
ATOM 1688 C C . HIS A 1 207 ? 50.083 0.076 -69.916 1.00 94.62 207 HIS A C 1
ATOM 1690 O O . HIS A 1 207 ? 50.519 0.419 -71.013 1.00 94.62 207 HIS A O 1
ATOM 1696 N N . GLU A 1 208 ? 50.898 -0.443 -68.997 1.00 96.38 208 GLU A N 1
ATOM 1697 C CA . GLU A 1 208 ? 52.331 -0.659 -69.239 1.00 96.38 208 GLU A CA 1
ATOM 1698 C C . GLU A 1 208 ? 52.586 -1.634 -70.397 1.00 96.38 208 GLU A C 1
ATOM 1700 O O . GLU A 1 208 ? 53.435 -1.380 -71.260 1.00 96.38 208 GLU A O 1
ATOM 1705 N N . TYR A 1 209 ? 51.828 -2.733 -70.461 1.00 95.69 209 TYR A N 1
ATOM 1706 C CA . TYR A 1 209 ? 51.923 -3.706 -71.546 1.00 95.69 209 TYR A CA 1
ATOM 1707 C C . TYR A 1 209 ? 51.579 -3.084 -72.906 1.00 95.69 209 TYR A C 1
ATOM 1709 O O . TYR A 1 209 ? 52.326 -3.260 -73.873 1.00 95.69 209 TYR A O 1
ATOM 1717 N N . THR A 1 210 ? 50.490 -2.317 -72.986 1.00 95.06 210 THR A N 1
ATOM 1718 C CA . THR A 1 210 ? 50.059 -1.646 -74.224 1.00 95.06 210 THR A CA 1
ATOM 1719 C C . THR A 1 210 ? 51.050 -0.573 -74.670 1.00 95.06 210 THR A C 1
ATOM 1721 O O . THR A 1 210 ? 51.413 -0.540 -75.847 1.00 95.06 210 THR A O 1
ATOM 1724 N N . VAL A 1 211 ? 51.580 0.242 -73.750 1.00 95.50 211 VAL A N 1
ATOM 1725 C CA . VAL A 1 211 ? 52.659 1.202 -74.048 1.00 95.50 211 VAL A CA 1
ATOM 1726 C C . VAL A 1 211 ? 53.900 0.481 -74.581 1.00 95.50 211 VAL A C 1
ATOM 1728 O O . VAL A 1 211 ? 54.465 0.892 -75.596 1.00 95.50 211 VAL A O 1
ATOM 1731 N N . SER A 1 212 ? 54.302 -0.630 -73.958 1.00 96.00 212 SER A N 1
ATOM 1732 C CA . SER A 1 212 ? 55.437 -1.447 -74.407 1.00 96.00 212 SER A CA 1
ATOM 1733 C C . SER A 1 212 ? 55.222 -2.022 -75.811 1.00 96.00 212 SER A C 1
ATOM 1735 O O . SER A 1 212 ? 56.120 -1.954 -76.657 1.00 96.00 212 SER A O 1
ATOM 1737 N N . LEU A 1 213 ? 54.024 -2.545 -76.093 1.00 95.00 213 LEU A N 1
ATOM 1738 C CA . LEU A 1 213 ? 53.654 -3.060 -77.411 1.00 95.00 213 LEU A CA 1
ATOM 1739 C C . LEU A 1 213 ? 53.689 -1.950 -78.471 1.00 95.00 213 LEU A C 1
ATOM 1741 O O . LEU A 1 213 ? 54.300 -2.134 -79.523 1.00 95.00 213 LEU A O 1
ATOM 1745 N N . ASN A 1 214 ? 53.118 -0.783 -78.168 1.00 94.38 214 ASN A N 1
ATOM 1746 C CA . ASN A 1 214 ? 53.140 0.384 -79.049 1.00 94.38 214 ASN A CA 1
ATOM 1747 C C . ASN A 1 214 ? 54.572 0.844 -79.342 1.00 94.38 214 ASN A C 1
ATOM 1749 O O . ASN A 1 214 ? 54.914 1.090 -80.498 1.00 94.38 214 ASN A O 1
ATOM 1753 N N . MET A 1 215 ? 55.446 0.887 -78.330 1.00 94.06 215 MET A N 1
ATOM 1754 C CA . MET A 1 215 ? 56.865 1.196 -78.532 1.00 94.06 215 MET A CA 1
ATOM 1755 C C . MET A 1 215 ? 57.560 0.163 -79.428 1.00 94.06 215 MET A C 1
ATOM 1757 O O . MET A 1 215 ? 58.367 0.535 -80.279 1.00 94.06 215 MET A O 1
ATOM 1761 N N . LYS A 1 216 ? 57.276 -1.137 -79.260 1.00 94.75 216 LYS A N 1
ATOM 1762 C CA . LYS A 1 216 ? 57.817 -2.189 -80.139 1.00 94.75 216 LYS A CA 1
ATOM 1763 C C . LYS A 1 216 ? 57.327 -2.013 -81.575 1.00 94.75 216 LYS A C 1
ATOM 1765 O O . LYS A 1 216 ? 58.152 -2.027 -82.486 1.00 94.75 216 LYS A O 1
ATOM 1770 N N . LEU A 1 217 ? 56.029 -1.780 -81.767 1.00 93.56 217 LEU A N 1
ATOM 1771 C CA . LEU A 1 217 ? 55.430 -1.569 -83.082 1.00 93.56 217 LEU A CA 1
ATOM 1772 C C . LEU A 1 217 ? 56.041 -0.344 -83.782 1.00 93.56 217 LEU A C 1
ATOM 1774 O O . LEU A 1 217 ? 56.488 -0.447 -84.925 1.00 93.56 217 LEU A O 1
ATOM 1778 N N . ALA A 1 218 ? 56.162 0.782 -83.075 1.00 91.38 218 ALA A N 1
ATOM 1779 C CA . ALA A 1 218 ? 56.794 1.995 -83.592 1.00 91.38 218 ALA A CA 1
ATOM 1780 C C . ALA A 1 218 ? 58.250 1.753 -84.029 1.00 91.38 218 ALA A C 1
ATOM 1782 O O . ALA A 1 218 ? 58.648 2.167 -85.119 1.00 91.38 218 ALA A O 1
ATOM 1783 N N . ARG A 1 219 ? 59.036 1.016 -83.226 1.00 91.50 219 ARG A N 1
ATOM 1784 C CA . ARG A 1 219 ? 60.409 0.626 -83.592 1.00 91.50 219 ARG A CA 1
ATOM 1785 C C . ARG A 1 219 ? 60.440 -0.238 -84.851 1.00 91.50 219 ARG A C 1
ATOM 1787 O O . ARG A 1 219 ? 61.263 0.021 -85.725 1.00 91.50 219 ARG A O 1
ATOM 1794 N N . THR A 1 220 ? 59.556 -1.233 -84.961 1.00 91.12 220 THR A N 1
ATOM 1795 C CA . THR A 1 220 ? 59.499 -2.102 -86.148 1.00 91.12 220 THR A CA 1
ATOM 1796 C C . THR A 1 220 ? 59.121 -1.329 -87.405 1.00 91.12 220 THR A C 1
ATOM 1798 O O . THR A 1 220 ? 59.814 -1.452 -88.406 1.00 91.12 220 THR A O 1
ATOM 1801 N N . LEU A 1 221 ? 58.110 -0.456 -87.339 1.00 88.56 221 LEU A N 1
ATOM 1802 C CA . LEU A 1 221 ? 57.698 0.376 -88.471 1.00 88.56 221 LEU A CA 1
ATOM 1803 C C . LEU A 1 221 ? 58.814 1.329 -88.907 1.00 88.56 221 LEU A C 1
ATOM 1805 O O . LEU A 1 221 ? 59.095 1.432 -90.098 1.00 88.56 221 LEU A O 1
ATOM 1809 N N . SER A 1 222 ? 59.498 1.970 -87.954 1.00 89.25 222 SER A N 1
ATOM 1810 C CA . SER A 1 222 ? 60.657 2.821 -88.246 1.00 89.25 222 SER A CA 1
ATOM 1811 C C . SER A 1 222 ? 61.793 2.030 -88.901 1.00 89.25 222 SER A C 1
ATOM 1813 O O . SER A 1 222 ? 62.382 2.492 -89.877 1.00 89.25 222 SER A O 1
ATOM 1815 N N . ALA A 1 223 ? 62.089 0.823 -88.408 1.00 87.62 223 ALA A N 1
ATOM 1816 C CA . ALA A 1 223 ? 63.104 -0.037 -89.002 1.00 87.62 223 ALA A CA 1
ATOM 1817 C C . ALA A 1 223 ? 62.730 -0.473 -90.423 1.00 87.62 223 ALA A C 1
ATOM 1819 O O . ALA A 1 223 ? 63.564 -0.368 -91.317 1.00 87.62 223 ALA A O 1
ATOM 1820 N N . THR A 1 224 ? 61.494 -0.912 -90.659 1.00 89.12 224 THR A N 1
ATOM 1821 C CA . THR A 1 224 ? 61.020 -1.306 -91.993 1.00 89.12 224 THR A CA 1
ATOM 1822 C C . THR A 1 224 ? 61.030 -0.130 -92.968 1.00 89.12 224 THR A C 1
ATOM 1824 O O . THR A 1 224 ? 61.477 -0.286 -94.105 1.00 89.12 224 THR A O 1
ATOM 1827 N N . ALA A 1 225 ? 60.597 1.056 -92.528 1.00 84.75 225 ALA A N 1
ATOM 1828 C CA . ALA A 1 225 ? 60.667 2.273 -93.331 1.00 84.75 225 ALA A CA 1
ATOM 1829 C C . ALA A 1 225 ? 62.119 2.611 -93.702 1.00 84.75 225 ALA A C 1
ATOM 1831 O O . ALA A 1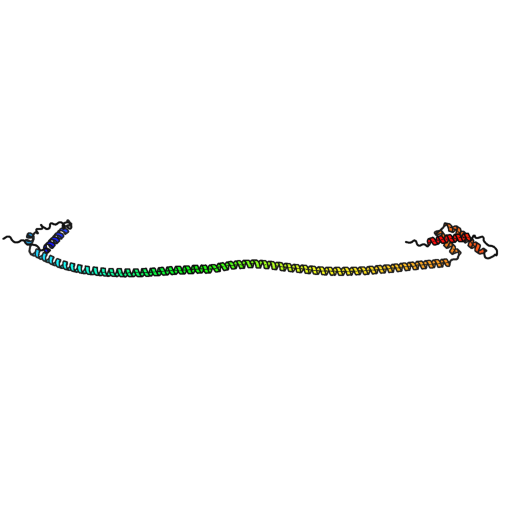 225 ? 62.399 2.870 -94.869 1.00 84.75 225 ALA A O 1
ATOM 1832 N N . ARG A 1 226 ? 63.051 2.521 -92.742 1.00 85.62 226 ARG A N 1
ATOM 1833 C CA . ARG A 1 226 ? 64.485 2.743 -92.982 1.00 85.62 226 ARG A CA 1
ATOM 1834 C C . ARG A 1 226 ? 65.054 1.774 -94.020 1.00 85.62 226 ARG A C 1
ATOM 1836 O O . ARG A 1 226 ? 65.592 2.244 -95.012 1.00 85.62 226 ARG A O 1
ATOM 1843 N N . HIS A 1 227 ? 64.851 0.464 -93.854 1.00 86.75 227 HIS A N 1
ATOM 1844 C CA . HIS A 1 227 ? 65.321 -0.539 -94.824 1.00 86.75 227 HIS A CA 1
ATOM 1845 C C . HIS A 1 227 ? 64.729 -0.306 -96.222 1.00 86.75 227 HIS A C 1
ATOM 1847 O O . HIS A 1 227 ? 65.411 -0.492 -97.224 1.00 86.75 227 HIS A O 1
ATOM 1853 N N . SER A 1 228 ? 63.463 0.120 -96.302 1.00 86.38 228 SER A N 1
ATOM 1854 C CA . SER A 1 228 ? 62.813 0.422 -97.585 1.00 86.38 228 SER A CA 1
ATOM 1855 C C . SER A 1 228 ? 63.443 1.639 -98.271 1.00 86.38 228 SER A C 1
ATOM 1857 O O . SER A 1 228 ? 63.648 1.620 -99.484 1.00 86.38 228 SER A O 1
ATOM 1859 N N . ILE A 1 229 ? 63.773 2.684 -97.503 1.00 82.56 229 ILE A N 1
ATOM 1860 C CA . ILE A 1 229 ? 64.474 3.873 -98.003 1.00 82.56 229 ILE A CA 1
ATOM 1861 C C . ILE A 1 229 ? 65.899 3.509 -98.432 1.00 82.56 229 ILE A C 1
ATOM 1863 O O . ILE A 1 229 ? 66.301 3.874 -99.532 1.00 82.56 229 ILE A O 1
ATO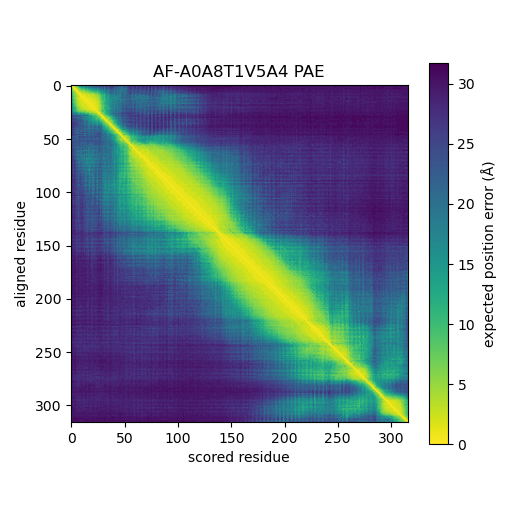M 1867 N N . GLU A 1 230 ? 66.642 2.763 -97.612 1.00 86.56 230 GLU A N 1
ATOM 1868 C CA . GLU A 1 230 ? 68.008 2.314 -97.917 1.00 86.56 230 GLU A CA 1
ATOM 1869 C C . GLU A 1 230 ? 68.044 1.483 -99.205 1.00 86.56 230 GLU A C 1
ATOM 1871 O O . GLU A 1 230 ? 68.776 1.830 -100.128 1.00 86.56 230 GLU A O 1
ATOM 1876 N N . ALA A 1 231 ? 67.177 0.474 -99.336 1.00 87.25 231 ALA A N 1
ATOM 1877 C CA . ALA A 1 231 ? 67.081 -0.342 -100.547 1.00 87.25 231 ALA A CA 1
ATOM 1878 C C . ALA A 1 231 ? 66.710 0.488 -101.792 1.00 87.25 231 ALA A C 1
ATOM 1880 O O . ALA A 1 231 ? 67.217 0.242 -102.889 1.00 87.25 231 ALA A O 1
ATOM 1881 N N . PHE A 1 232 ? 65.836 1.490 -101.641 1.00 84.88 232 PHE A N 1
ATOM 1882 C CA . PHE A 1 232 ? 65.498 2.412 -102.726 1.00 84.88 232 PHE A CA 1
ATOM 1883 C C . PHE A 1 232 ? 66.697 3.280 -103.136 1.00 84.88 232 PHE A C 1
ATOM 1885 O O . PHE A 1 232 ? 66.969 3.422 -104.331 1.00 84.88 232 PHE A O 1
ATOM 1892 N N . VAL A 1 233 ? 67.423 3.841 -102.165 1.00 82.88 233 VAL A N 1
ATOM 1893 C CA . VAL A 1 233 ? 68.614 4.672 -102.398 1.00 82.88 233 VAL A CA 1
ATOM 1894 C C . VAL A 1 233 ? 69.735 3.852 -103.030 1.00 82.88 233 VAL A C 1
ATOM 1896 O O . VAL A 1 233 ? 70.303 4.286 -104.030 1.00 82.88 233 VAL A O 1
ATOM 1899 N N . GLU A 1 234 ? 70.023 2.654 -102.520 1.00 85.50 234 GLU A N 1
ATOM 1900 C CA . GLU A 1 234 ? 71.018 1.741 -103.090 1.00 85.50 234 GLU A CA 1
ATOM 1901 C C . GLU A 1 234 ? 70.690 1.378 -104.534 1.00 85.50 234 GLU A C 1
ATOM 1903 O O . GLU A 1 234 ? 71.555 1.486 -105.406 1.00 85.50 234 GLU A O 1
ATOM 1908 N N . LYS A 1 235 ? 69.431 1.014 -104.814 1.00 87.56 235 LYS A N 1
ATOM 1909 C CA . LYS A 1 235 ? 68.983 0.724 -106.178 1.00 87.56 235 LYS A CA 1
ATOM 1910 C C . LYS A 1 235 ? 69.181 1.931 -107.089 1.00 87.56 235 LYS A C 1
ATOM 1912 O O . LYS A 1 235 ? 69.769 1.796 -108.157 1.00 87.56 235 LYS A O 1
ATOM 1917 N N . ARG A 1 236 ? 68.754 3.121 -106.654 1.00 82.75 236 ARG A N 1
ATOM 1918 C CA . ARG A 1 236 ? 68.909 4.357 -107.431 1.00 82.75 236 ARG A CA 1
ATOM 1919 C C . ARG A 1 236 ? 70.381 4.696 -107.684 1.00 82.75 236 ARG A C 1
ATOM 1921 O O . ARG A 1 236 ? 70.723 5.102 -108.792 1.00 82.75 236 ARG A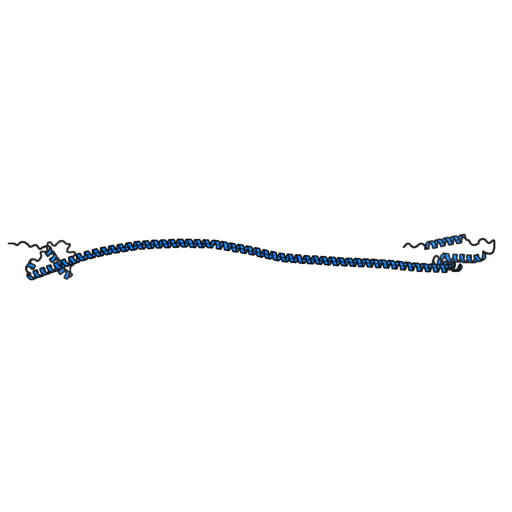 O 1
ATOM 1928 N N . ASN A 1 237 ? 71.246 4.519 -106.690 1.00 81.00 237 ASN A N 1
ATOM 1929 C CA . ASN A 1 237 ? 72.684 4.745 -106.822 1.00 81.00 237 ASN A CA 1
ATOM 1930 C C . ASN A 1 237 ? 73.333 3.721 -107.757 1.00 81.00 237 ASN A C 1
ATOM 1932 O O . ASN A 1 237 ? 74.150 4.101 -108.591 1.00 81.00 237 ASN A O 1
ATOM 1936 N N . SER A 1 238 ? 72.950 2.447 -107.662 1.00 81.06 238 SER A N 1
ATOM 1937 C CA . SER A 1 238 ? 73.407 1.393 -108.572 1.00 81.06 238 SER A CA 1
ATOM 1938 C C . SER A 1 238 ? 72.990 1.689 -110.013 1.00 81.06 238 SER A C 1
ATOM 1940 O O . SER A 1 238 ? 73.839 1.717 -110.904 1.00 81.06 238 SER A O 1
ATOM 1942 N N . ASP A 1 239 ? 71.712 2.010 -110.233 1.00 82.69 239 ASP A N 1
ATOM 1943 C CA . ASP A 1 239 ? 71.185 2.404 -111.539 1.00 82.69 239 ASP A CA 1
ATOM 1944 C C . ASP A 1 239 ? 71.954 3.614 -112.085 1.00 82.69 239 ASP A C 1
ATOM 1946 O O . ASP A 1 239 ? 72.413 3.584 -113.225 1.00 82.69 239 ASP A O 1
ATOM 1950 N N . TYR A 1 240 ? 72.173 4.648 -111.262 1.00 77.81 240 TYR A N 1
ATOM 1951 C CA . TYR A 1 240 ? 72.946 5.833 -111.636 1.00 77.81 240 TYR A CA 1
ATOM 1952 C C . TYR A 1 240 ? 74.399 5.494 -111.996 1.00 77.81 240 TYR A C 1
ATOM 1954 O O . TYR A 1 240 ? 74.896 5.954 -113.022 1.00 77.81 240 TYR A O 1
ATOM 1962 N N . LEU A 1 241 ? 75.090 4.668 -111.205 1.00 77.00 241 LEU A N 1
ATOM 1963 C CA . LEU A 1 241 ? 76.476 4.264 -111.465 1.00 77.00 241 LEU A CA 1
ATOM 1964 C C . LEU A 1 241 ? 76.617 3.425 -112.743 1.00 77.00 241 LEU A C 1
ATOM 1966 O O . LEU A 1 241 ? 77.620 3.582 -113.442 1.00 77.00 241 LEU A O 1
ATOM 1970 N N . ASN A 1 242 ? 75.610 2.613 -113.070 1.00 79.31 242 ASN A N 1
ATOM 1971 C CA . ASN A 1 242 ? 75.558 1.781 -114.275 1.00 79.31 242 ASN A CA 1
ATOM 1972 C C . ASN A 1 242 ? 75.163 2.557 -115.548 1.00 79.31 242 ASN A C 1
ATOM 1974 O O . ASN A 1 242 ? 75.247 2.014 -116.652 1.00 79.31 242 ASN A O 1
ATOM 1978 N N . MET A 1 243 ? 74.752 3.826 -115.441 1.00 77.94 243 MET A N 1
ATOM 1979 C CA . MET A 1 243 ? 74.501 4.676 -116.608 1.00 77.94 243 MET A CA 1
ATOM 1980 C C . MET A 1 243 ? 75.802 5.120 -117.287 1.00 77.94 243 MET A C 1
ATOM 1982 O O . MET A 1 243 ? 76.827 5.379 -116.651 1.00 77.94 243 MET A O 1
ATOM 1986 N N . THR A 1 244 ? 75.744 5.304 -118.609 1.00 72.12 244 THR A N 1
ATOM 1987 C CA . THR A 1 244 ? 76.831 5.944 -119.359 1.00 72.12 244 THR A CA 1
ATOM 1988 C C . THR A 1 244 ? 77.060 7.375 -118.859 1.00 72.12 244 THR A C 1
ATOM 1990 O O . THR A 1 244 ? 76.128 8.049 -118.414 1.00 72.12 244 THR A O 1
ATOM 1993 N N . SER A 1 245 ? 78.300 7.872 -118.940 1.00 65.75 245 SER A N 1
ATOM 1994 C CA . SER A 1 245 ? 78.684 9.197 -118.418 1.00 65.75 245 SER A CA 1
ATOM 1995 C C . SER A 1 245 ? 77.790 10.333 -118.922 1.00 65.75 245 SER A C 1
ATOM 1997 O O . SER A 1 245 ? 77.415 11.197 -118.139 1.00 65.75 245 SER A O 1
ATOM 1999 N N . LEU A 1 246 ? 77.384 10.282 -120.194 1.00 69.56 246 LEU A N 1
ATOM 2000 C CA . LEU A 1 246 ? 76.473 11.252 -120.804 1.00 69.56 246 LEU A CA 1
ATOM 2001 C C . LEU A 1 246 ? 75.075 11.234 -120.155 1.00 69.56 246 LEU A C 1
ATOM 2003 O O . LEU A 1 246 ? 74.491 12.281 -119.893 1.00 69.56 246 LEU A O 1
ATOM 2007 N N . LYS A 1 247 ? 74.544 10.040 -119.859 1.00 71.44 247 LYS A N 1
ATOM 2008 C CA . LYS A 1 247 ? 73.230 9.879 -119.219 1.00 71.44 247 LYS A CA 1
ATOM 2009 C C . LYS A 1 247 ? 73.246 10.335 -117.764 1.00 71.44 247 LYS A C 1
ATOM 2011 O O . LYS A 1 247 ? 72.301 10.991 -117.346 1.00 71.44 247 LYS A O 1
ATOM 2016 N N . ARG A 1 248 ? 74.337 10.089 -117.029 1.00 71.50 248 ARG A N 1
ATOM 2017 C CA . ARG A 1 248 ? 74.527 10.637 -115.674 1.00 71.50 248 ARG A CA 1
ATOM 2018 C C . ARG A 1 248 ? 74.483 12.166 -115.657 1.00 71.50 248 ARG A C 1
ATOM 2020 O O . ARG A 1 248 ? 73.761 12.727 -114.842 1.00 71.50 248 ARG A O 1
ATOM 2027 N N . CYS A 1 249 ? 75.183 12.824 -116.586 1.00 67.06 249 CYS A N 1
ATOM 2028 C CA . CYS A 1 249 ? 75.142 14.284 -116.724 1.00 67.06 249 CYS A CA 1
ATOM 2029 C C . CYS A 1 249 ? 73.720 14.794 -117.003 1.00 67.06 249 CYS A C 1
ATOM 2031 O O . CYS A 1 249 ? 73.282 15.725 -116.342 1.00 67.06 249 CYS A O 1
ATOM 2033 N N . SER A 1 250 ? 72.961 14.126 -117.879 1.00 70.06 250 SER A N 1
ATOM 2034 C CA . SER A 1 250 ? 71.561 14.495 -118.144 1.00 70.06 250 SER A CA 1
ATOM 2035 C C . SER A 1 250 ? 70.656 14.361 -116.912 1.00 70.06 250 SER A C 1
ATOM 2037 O O . SER A 1 250 ? 69.783 15.199 -116.712 1.00 70.06 250 SER A O 1
ATOM 2039 N N . VAL A 1 251 ? 70.849 13.330 -116.077 1.00 73.56 251 VAL A N 1
ATOM 2040 C CA . VAL A 1 251 ? 70.083 13.176 -114.825 1.00 73.56 251 VAL A CA 1
ATOM 2041 C C . VAL A 1 251 ? 70.427 14.284 -113.829 1.00 73.56 251 VAL A C 1
ATOM 2043 O O . VAL A 1 251 ? 69.529 14.803 -113.169 1.00 73.56 251 VAL A O 1
ATOM 2046 N N . VAL A 1 252 ? 71.703 14.665 -113.714 1.00 70.00 252 VAL A N 1
ATOM 2047 C CA . VAL A 1 252 ? 72.113 15.799 -112.870 1.00 70.00 252 VAL A CA 1
ATOM 2048 C C . VAL A 1 252 ? 71.515 17.096 -113.397 1.00 70.00 252 VAL A C 1
ATOM 2050 O O . VAL A 1 252 ? 70.962 17.844 -112.601 1.00 70.00 252 VAL A O 1
ATOM 2053 N N . ASP A 1 253 ? 71.533 17.327 -114.710 1.00 67.44 253 ASP A N 1
ATOM 2054 C CA . ASP A 1 253 ? 70.916 18.508 -115.319 1.00 67.44 253 ASP A CA 1
ATOM 2055 C C . ASP A 1 253 ? 69.413 18.593 -115.001 1.00 67.44 253 ASP A C 1
ATOM 2057 O O . ASP A 1 253 ? 68.944 19.650 -114.592 1.00 67.44 253 ASP A O 1
ATOM 2061 N N . GLU A 1 254 ? 68.663 17.488 -115.109 1.00 74.88 254 GLU A N 1
ATOM 2062 C CA . GLU A 1 254 ? 67.228 17.441 -114.767 1.00 74.88 254 GLU A CA 1
ATOM 2063 C C . GLU A 1 254 ? 66.947 17.670 -113.271 1.00 74.88 254 GLU A C 1
ATOM 2065 O O . GLU A 1 254 ? 65.919 18.244 -112.908 1.00 74.88 254 GLU A O 1
ATOM 2070 N N . GLN A 1 255 ? 67.821 17.198 -112.374 1.00 69.00 255 GLN A N 1
ATOM 2071 C CA . GLN A 1 255 ? 67.679 17.461 -110.935 1.00 69.00 255 GLN A CA 1
ATOM 2072 C C . GLN A 1 255 ? 68.072 18.903 -110.599 1.00 69.00 255 GLN A C 1
ATOM 2074 O O . GLN A 1 255 ? 67.388 19.558 -109.817 1.00 69.00 255 GLN A O 1
ATOM 2079 N N . MET A 1 256 ? 69.126 19.424 -111.225 1.00 66.38 256 MET A N 1
ATOM 2080 C CA . MET A 1 256 ? 69.574 20.806 -111.065 1.00 66.38 256 MET A CA 1
ATOM 2081 C C . MET A 1 256 ? 68.560 21.800 -111.629 1.00 66.38 256 MET A C 1
ATOM 2083 O O . MET A 1 256 ? 68.390 22.867 -111.052 1.00 66.38 256 MET A O 1
ATOM 2087 N N . GLU A 1 257 ? 67.812 21.443 -112.674 1.00 71.31 257 GLU A N 1
ATOM 2088 C CA . GLU A 1 257 ? 66.712 22.262 -113.204 1.00 71.31 257 GLU A CA 1
ATOM 2089 C C . GLU A 1 257 ? 65.591 22.452 -112.173 1.00 71.31 257 GLU A C 1
ATOM 2091 O O . GLU A 1 257 ? 64.960 23.506 -112.125 1.00 71.31 257 GLU A O 1
ATOM 2096 N N . LYS A 1 258 ? 65.395 21.475 -111.276 1.00 71.38 258 LYS A N 1
ATOM 2097 C CA . LYS A 1 258 ? 64.436 21.575 -110.165 1.00 71.38 258 LYS A CA 1
ATOM 2098 C C . LYS A 1 258 ? 64.954 22.386 -108.977 1.00 71.38 258 LYS A C 1
ATOM 2100 O O . LYS A 1 258 ? 64.139 22.876 -108.203 1.00 71.38 258 LYS A O 1
ATOM 2105 N N . VAL A 1 259 ? 66.273 22.497 -108.804 1.00 65.62 259 VAL A N 1
ATOM 2106 C CA . VAL A 1 259 ? 66.897 23.106 -107.614 1.00 65.62 259 VAL A CA 1
ATOM 2107 C C . VAL A 1 259 ? 67.409 24.523 -107.893 1.00 65.62 259 VAL A C 1
ATOM 2109 O O . VAL A 1 259 ? 67.169 25.423 -107.094 1.00 65.62 259 VAL A O 1
ATOM 2112 N N . CYS A 1 260 ? 68.094 24.745 -109.017 1.00 63.41 260 CYS A N 1
ATOM 2113 C CA . CYS A 1 260 ? 68.687 26.025 -109.423 1.00 63.41 260 CYS A CA 1
ATOM 2114 C C . CYS A 1 260 ? 68.643 26.180 -110.961 1.00 63.41 260 CYS A C 1
ATOM 2116 O O . CYS A 1 260 ? 69.669 26.013 -111.624 1.00 63.41 260 CYS A O 1
ATOM 2118 N N . PRO A 1 261 ? 67.477 26.507 -111.553 1.00 65.75 261 PRO A N 1
ATOM 2119 C CA . PRO A 1 261 ? 67.279 26.522 -113.008 1.00 65.75 261 PRO A CA 1
ATOM 2120 C C . PRO A 1 261 ? 68.145 27.549 -113.759 1.00 65.75 261 PRO A C 1
ATOM 2122 O O . PRO A 1 261 ? 68.455 27.350 -114.932 1.00 65.75 261 PRO A O 1
ATOM 2125 N N . GLU A 1 262 ? 68.567 28.627 -113.091 1.00 68.56 262 GLU A N 1
ATOM 2126 C CA . GLU A 1 262 ? 69.313 29.745 -113.691 1.00 68.56 262 GLU A CA 1
ATOM 2127 C C . GLU A 1 262 ? 70.704 29.339 -114.218 1.00 68.56 262 GLU A C 1
ATOM 2129 O O . GLU A 1 262 ? 71.162 29.872 -115.229 1.00 68.56 262 GLU A O 1
ATOM 2134 N N . ASP A 1 263 ? 71.354 28.354 -113.590 1.00 63.97 263 ASP A N 1
ATOM 2135 C CA . ASP A 1 263 ? 72.727 27.946 -113.924 1.00 63.97 263 ASP A CA 1
ATOM 2136 C C . ASP A 1 263 ? 72.800 26.739 -114.887 1.00 63.97 263 ASP A C 1
ATOM 2138 O O . ASP A 1 263 ? 73.838 26.498 -115.516 1.00 63.97 263 ASP A O 1
ATOM 2142 N N . VAL A 1 264 ? 71.695 26.003 -115.071 1.00 63.41 264 VAL A N 1
ATOM 2143 C CA . VAL A 1 264 ? 71.654 24.739 -115.838 1.00 63.41 264 VAL A CA 1
ATOM 2144 C C . VAL A 1 264 ? 71.930 24.950 -117.322 1.00 63.41 264 VAL A C 1
ATOM 2146 O O . VAL A 1 264 ? 72.679 24.187 -117.933 1.00 63.41 264 VAL A O 1
ATOM 2149 N N . GLY A 1 265 ? 71.358 25.999 -117.920 1.00 64.88 265 GLY A N 1
ATOM 2150 C CA . GLY A 1 265 ? 71.491 26.254 -119.358 1.00 64.88 265 GLY A CA 1
ATOM 2151 C C . GLY A 1 265 ? 72.932 26.536 -119.787 1.00 64.88 265 GLY A C 1
ATOM 2152 O O . GLY A 1 265 ? 73.357 26.127 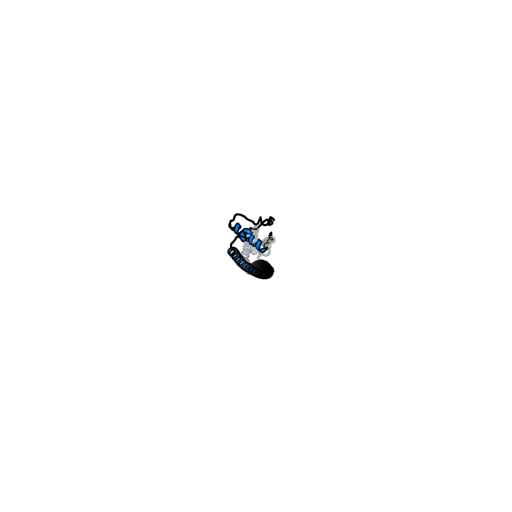-120.868 1.00 64.88 265 GLY A O 1
ATOM 2153 N N . SER A 1 266 ? 73.704 27.197 -118.923 1.00 65.69 266 SER A N 1
ATOM 2154 C CA . SER A 1 266 ? 75.113 27.471 -119.188 1.00 65.69 266 SER A CA 1
ATOM 2155 C C . SER A 1 266 ? 75.995 26.257 -118.896 1.00 65.69 266 SER A C 1
ATOM 2157 O O . SER A 1 266 ? 76.885 25.977 -119.689 1.00 65.69 266 SER A O 1
ATOM 2159 N N . MET A 1 267 ? 75.714 25.491 -117.840 1.00 64.19 267 MET A N 1
ATOM 2160 C CA . MET A 1 267 ? 76.485 24.291 -117.506 1.00 64.19 267 MET A CA 1
ATOM 2161 C C . MET A 1 267 ? 76.293 23.159 -118.531 1.00 64.19 267 MET A C 1
ATOM 2163 O O . MET A 1 267 ? 77.254 22.486 -118.897 1.00 64.19 267 MET A O 1
ATOM 2167 N N . ARG A 1 268 ? 75.076 22.995 -119.072 1.00 65.56 268 ARG A N 1
ATOM 2168 C CA . ARG A 1 268 ? 74.783 22.051 -120.166 1.00 65.56 268 ARG A CA 1
ATOM 2169 C C . ARG A 1 268 ? 75.594 22.375 -121.424 1.00 65.56 268 ARG A C 1
ATOM 2171 O O . ARG A 1 268 ? 76.056 21.468 -122.109 1.00 65.56 268 ARG A O 1
ATOM 2178 N N . LYS A 1 269 ? 75.789 23.669 -121.704 1.00 66.62 269 LYS A N 1
ATOM 2179 C CA . LYS A 1 269 ? 76.644 24.159 -122.794 1.00 66.62 269 LYS A CA 1
ATOM 2180 C C . LYS A 1 269 ? 78.110 23.796 -122.555 1.00 66.62 269 LYS A C 1
ATOM 2182 O O . LYS A 1 269 ? 78.723 23.204 -123.437 1.00 66.62 269 LYS A O 1
ATOM 2187 N N . ASP A 1 270 ? 78.616 24.067 -121.352 1.00 65.81 270 ASP A N 1
ATOM 2188 C CA . ASP A 1 270 ? 80.003 23.775 -120.971 1.00 65.81 270 ASP A CA 1
ATOM 2189 C C . ASP A 1 270 ? 80.298 22.260 -121.009 1.00 65.81 270 ASP A C 1
ATOM 2191 O O . ASP A 1 270 ? 81.355 21.838 -121.473 1.00 65.81 270 ASP A O 1
ATOM 2195 N N . LEU A 1 271 ? 79.353 21.414 -120.575 1.00 63.44 271 LEU A N 1
ATOM 2196 C CA . LEU A 1 271 ? 79.486 19.951 -120.622 1.00 63.44 271 LEU A CA 1
ATOM 2197 C C . LEU A 1 271 ? 79.449 19.402 -122.052 1.00 63.44 271 LEU A C 1
ATOM 2199 O O . LEU A 1 271 ? 80.258 18.539 -122.396 1.00 63.44 271 LEU A O 1
ATOM 2203 N N . ASP A 1 272 ? 78.529 19.886 -122.888 1.00 66.94 272 ASP A N 1
ATOM 2204 C CA . ASP A 1 272 ? 78.436 19.479 -124.293 1.00 66.94 272 ASP A CA 1
ATOM 2205 C C . ASP A 1 272 ? 79.708 19.884 -125.061 1.00 66.94 272 ASP A C 1
ATOM 2207 O O . ASP A 1 272 ? 80.250 19.105 -125.849 1.00 66.94 272 ASP A O 1
ATOM 2211 N N . GLU A 1 273 ? 80.262 21.060 -124.758 1.00 65.62 273 GLU A N 1
ATOM 2212 C CA . GLU A 1 273 ? 81.545 21.522 -125.289 1.00 65.62 273 GLU A CA 1
ATOM 2213 C C . GLU A 1 273 ? 82.732 20.693 -124.765 1.00 65.62 273 GLU A C 1
ATOM 2215 O O . GLU A 1 273 ? 83.586 20.277 -125.554 1.00 65.62 273 GLU A O 1
ATOM 2220 N N . PHE A 1 274 ? 82.755 20.344 -123.474 1.00 63.34 274 PHE A N 1
ATOM 2221 C CA . PHE A 1 274 ? 83.770 19.466 -122.882 1.00 63.34 274 PHE A CA 1
ATOM 2222 C C . PHE A 1 274 ? 83.772 18.064 -123.515 1.00 63.34 274 PHE A C 1
ATOM 2224 O O . PHE A 1 274 ? 84.827 17.546 -123.885 1.00 63.34 274 PHE A O 1
ATOM 2231 N N . PHE A 1 275 ? 82.609 17.432 -123.708 1.00 59.34 275 PHE A N 1
ATOM 2232 C CA . PHE A 1 275 ? 82.545 16.109 -124.344 1.00 59.34 275 PHE A CA 1
ATOM 2233 C C . PHE A 1 275 ? 82.878 16.151 -125.842 1.00 59.34 275 PHE A C 1
ATOM 2235 O O . PHE A 1 275 ? 83.505 15.215 -126.346 1.00 59.34 275 PHE A O 1
ATOM 2242 N N . LYS A 1 276 ? 82.532 17.237 -126.547 1.00 63.97 276 LYS A N 1
ATOM 2243 C CA . LYS A 1 276 ? 82.928 17.450 -127.950 1.00 63.97 276 LYS A CA 1
ATOM 2244 C C . LYS A 1 276 ? 84.438 17.645 -128.104 1.00 63.97 276 LYS A C 1
ATOM 2246 O O . LYS A 1 276 ? 85.027 17.093 -129.031 1.00 63.97 276 LYS A O 1
ATOM 2251 N N . THR A 1 277 ? 85.079 18.374 -127.191 1.00 57.62 277 THR A N 1
ATOM 2252 C CA . THR A 1 277 ? 86.527 18.652 -127.231 1.00 57.62 277 THR A CA 1
ATOM 2253 C C . THR A 1 277 ? 87.379 17.487 -126.725 1.00 57.62 277 THR A C 1
ATOM 2255 O O . THR A 1 277 ? 88.478 17.268 -127.236 1.00 57.62 277 THR A O 1
ATOM 2258 N N . ARG A 1 278 ? 86.871 16.650 -125.811 1.00 46.97 278 ARG A N 1
ATOM 2259 C CA . ARG A 1 278 ? 87.610 15.486 -125.289 1.00 46.97 278 ARG A CA 1
ATOM 2260 C C . ARG A 1 278 ? 87.960 14.440 -126.354 1.00 46.97 278 ARG A C 1
ATOM 2262 O O . ARG A 1 278 ? 89.000 13.800 -126.242 1.00 46.97 278 ARG A O 1
ATOM 2269 N N . ASN A 1 279 ? 87.150 14.300 -127.405 1.00 49.41 279 ASN A N 1
ATOM 2270 C CA . ASN A 1 279 ? 87.464 13.409 -128.532 1.00 49.41 279 ASN A CA 1
ATOM 2271 C C . ASN A 1 279 ? 88.563 13.961 -129.464 1.00 49.41 279 ASN A C 1
ATOM 2273 O O . ASN A 1 279 ? 89.136 13.194 -130.232 1.00 49.41 279 ASN A O 1
ATOM 2277 N N . PHE A 1 280 ? 88.894 15.255 -129.381 1.00 47.19 280 PHE A N 1
ATOM 2278 C CA . PHE A 1 280 ? 89.941 15.897 -130.189 1.00 47.19 280 PHE A CA 1
ATOM 2279 C C . PHE A 1 280 ? 91.292 16.036 -129.462 1.00 47.19 280 PHE A C 1
ATOM 2281 O O . PHE A 1 280 ? 92.319 16.203 -130.113 1.00 47.19 280 PHE A O 1
ATOM 2288 N N . LEU A 1 281 ? 91.325 15.925 -128.130 1.00 46.03 281 LEU A N 1
ATOM 2289 C CA . LEU A 1 281 ? 92.516 16.209 -127.313 1.00 46.03 281 LEU A CA 1
ATOM 2290 C C . LEU A 1 281 ? 93.487 15.024 -127.129 1.00 46.03 281 LEU A C 1
ATOM 2292 O O . LEU A 1 281 ? 94.534 15.191 -126.510 1.00 46.03 281 LEU A O 1
ATOM 2296 N N . CYS A 1 282 ? 93.197 13.837 -127.677 1.00 42.16 282 CYS A N 1
ATOM 2297 C CA . CYS A 1 282 ? 94.089 12.672 -127.551 1.00 42.16 282 CYS A CA 1
ATOM 2298 C C . CYS A 1 282 ? 95.075 12.481 -128.717 1.00 42.16 282 CYS A C 1
ATOM 2300 O O . CYS A 1 282 ? 95.966 11.639 -128.605 1.00 42.16 282 CYS A O 1
ATOM 2302 N N . HIS A 1 283 ? 94.984 13.255 -129.806 1.00 36.56 283 HIS A N 1
ATOM 2303 C CA . HIS A 1 283 ? 95.848 13.079 -130.981 1.00 36.56 283 HIS A CA 1
ATOM 2304 C C . HIS A 1 283 ? 96.300 14.411 -131.606 1.00 36.56 283 HIS A C 1
ATOM 2306 O O . HIS A 1 283 ? 95.910 14.712 -132.726 1.00 36.56 283 HIS A O 1
ATOM 2312 N N . GLN A 1 284 ? 97.138 15.194 -130.910 1.00 32.50 284 GLN A N 1
ATOM 2313 C CA . GLN A 1 284 ? 98.278 15.927 -131.505 1.00 32.50 284 GLN A CA 1
ATOM 2314 C C . GLN A 1 284 ? 99.103 16.683 -130.432 1.00 32.50 284 GLN A C 1
ATOM 2316 O O . GLN A 1 284 ? 98.516 17.363 -129.590 1.00 32.50 284 GLN A O 1
ATOM 2321 N N . PRO A 1 285 ? 100.453 16.607 -130.436 1.00 38.50 285 PRO A N 1
ATOM 2322 C CA . PRO A 1 285 ? 101.301 17.300 -129.460 1.00 38.50 285 PRO A CA 1
ATOM 2323 C C . PRO A 1 285 ? 101.429 18.793 -129.801 1.00 38.50 285 PRO A C 1
ATOM 2325 O O . PRO A 1 285 ? 101.923 19.133 -130.873 1.00 38.50 285 PRO A O 1
ATOM 2328 N N . GLY A 1 286 ? 101.020 19.679 -128.886 1.00 49.31 286 GLY A N 1
ATOM 2329 C CA . GLY A 1 286 ? 101.260 21.130 -128.983 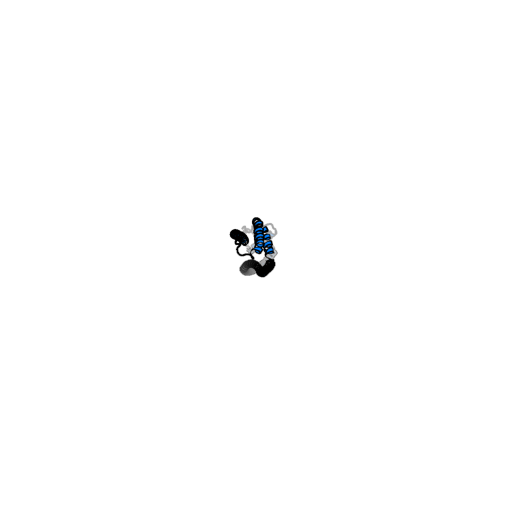1.00 49.31 286 GLY A CA 1
ATOM 2330 C C . GLY A 1 286 ? 100.034 22.045 -128.876 1.00 49.31 286 GLY A C 1
ATOM 2331 O O . GLY A 1 286 ? 100.201 23.261 -128.883 1.00 49.31 286 GLY A O 1
ATOM 2332 N N . ALA A 1 287 ? 98.817 21.512 -128.737 1.00 43.22 287 ALA A N 1
ATOM 2333 C CA . ALA A 1 287 ? 97.614 22.320 -128.522 1.00 43.22 287 ALA A CA 1
ATOM 2334 C C . ALA A 1 287 ? 97.271 22.405 -127.024 1.00 43.22 287 ALA A C 1
ATOM 2336 O O . ALA A 1 287 ? 96.528 21.579 -126.499 1.00 43.22 287 ALA A O 1
ATOM 2337 N N . VAL A 1 288 ? 97.836 23.396 -126.330 1.00 42.25 288 VAL A N 1
ATOM 2338 C CA . VAL A 1 288 ? 97.435 23.762 -124.964 1.00 42.25 288 VAL A CA 1
ATOM 2339 C C . VAL A 1 288 ? 96.428 24.916 -125.019 1.00 42.25 288 VAL A C 1
ATOM 2341 O O . VAL A 1 288 ? 96.678 25.944 -125.638 1.00 42.25 288 VAL A O 1
ATOM 2344 N N . ASP A 1 289 ? 95.308 24.667 -124.343 1.00 42.94 289 ASP A N 1
ATOM 2345 C CA . ASP A 1 289 ? 94.288 25.560 -123.784 1.00 42.94 289 ASP A CA 1
ATOM 2346 C C . ASP A 1 289 ? 93.454 26.495 -124.674 1.00 42.94 289 ASP A C 1
ATOM 2348 O O . ASP A 1 289 ? 93.875 27.566 -125.105 1.00 42.94 289 ASP A O 1
ATOM 2352 N N . ARG A 1 290 ? 92.167 26.143 -124.804 1.00 45.34 290 ARG A N 1
ATOM 2353 C CA . ARG A 1 290 ? 91.068 27.099 -125.036 1.00 45.34 290 ARG A CA 1
ATOM 2354 C C . ARG A 1 290 ? 89.873 26.884 -124.105 1.00 45.34 290 ARG A C 1
ATOM 2356 O O . ARG A 1 290 ? 88.807 27.432 -124.361 1.00 45.34 290 ARG A O 1
ATOM 2363 N N . THR A 1 291 ? 90.034 26.116 -123.030 1.00 50.41 291 THR A N 1
ATOM 2364 C CA . THR A 1 291 ? 88.970 25.954 -122.032 1.00 50.41 291 THR A CA 1
ATOM 2365 C C . THR A 1 291 ? 89.438 26.674 -120.785 1.00 50.41 291 THR A C 1
ATOM 2367 O O . THR A 1 291 ? 90.453 26.302 -120.214 1.00 50.41 291 THR A O 1
ATOM 2370 N N . ASP A 1 292 ? 88.746 27.736 -120.386 1.00 53.28 292 ASP A N 1
ATOM 2371 C CA . ASP A 1 292 ? 89.073 28.522 -119.195 1.00 53.28 292 ASP A CA 1
ATOM 2372 C C . ASP A 1 292 ? 88.772 27.695 -117.925 1.00 53.28 292 ASP A C 1
ATOM 2374 O O . ASP A 1 292 ? 87.749 27.870 -117.258 1.00 53.28 292 ASP A O 1
ATOM 2378 N N . TYR A 1 293 ? 89.643 26.720 -117.632 1.00 54.34 293 TYR A N 1
ATOM 2379 C CA . TYR A 1 293 ? 89.575 25.804 -116.489 1.00 54.34 293 TYR A CA 1
ATOM 2380 C C . TYR A 1 293 ? 89.384 26.517 -115.133 1.00 54.34 293 TYR A C 1
ATOM 2382 O O . TYR A 1 293 ? 88.622 26.000 -114.307 1.00 54.34 293 TYR A O 1
ATOM 2390 N N . PRO A 1 294 ? 89.987 27.699 -114.879 1.00 56.72 294 PRO A N 1
ATOM 2391 C CA . PRO A 1 294 ? 89.706 28.492 -113.683 1.00 56.72 294 PRO A CA 1
ATOM 2392 C C . PRO A 1 294 ? 88.227 28.871 -113.522 1.00 56.72 294 PRO A C 1
ATOM 2394 O O . PRO A 1 294 ? 87.692 28.774 -112.415 1.00 56.72 294 PRO A O 1
ATOM 2397 N N . SER A 1 295 ? 87.543 29.250 -114.608 1.00 61.12 295 SER A N 1
ATOM 2398 C CA . SER A 1 295 ? 86.123 29.629 -114.564 1.00 61.12 295 SER A CA 1
ATOM 2399 C C . SER A 1 295 ? 85.216 28.434 -114.237 1.00 61.12 295 SER A C 1
ATOM 2401 O O . SER A 1 295 ? 84.325 28.544 -113.390 1.00 61.12 295 SER A O 1
ATOM 2403 N N . LEU A 1 296 ? 85.497 27.262 -114.820 1.00 60.16 296 LEU A N 1
ATOM 2404 C CA . LEU A 1 296 ? 84.752 26.027 -114.573 1.00 60.16 296 LEU A CA 1
ATOM 2405 C C . LEU A 1 296 ? 84.924 25.563 -113.121 1.00 60.16 296 LEU A C 1
ATOM 2407 O O . LEU A 1 296 ? 83.948 25.213 -112.457 1.00 60.16 296 LEU A O 1
ATOM 2411 N N . HIS A 1 297 ? 86.147 25.622 -112.588 1.00 63.03 297 HIS A N 1
ATOM 2412 C CA . HIS A 1 297 ? 86.405 25.235 -111.203 1.00 63.03 297 HIS A CA 1
ATOM 2413 C C . HIS A 1 297 ? 85.713 26.168 -110.195 1.00 63.03 297 HIS A C 1
ATOM 2415 O O . HIS A 1 297 ? 85.148 25.691 -109.203 1.00 63.03 297 HIS A O 1
ATOM 2421 N N . LEU A 1 298 ? 85.678 27.481 -110.468 1.00 65.50 298 LEU A N 1
ATOM 2422 C CA . LEU A 1 298 ? 84.955 28.450 -109.639 1.00 65.50 298 LEU A CA 1
ATOM 2423 C C . LEU A 1 298 ? 83.444 28.170 -109.622 1.00 65.50 298 LEU A C 1
ATOM 2425 O O . LEU A 1 298 ? 82.807 28.276 -108.571 1.00 65.50 298 LEU A O 1
ATOM 2429 N N . ARG A 1 299 ? 82.873 27.784 -110.771 1.00 63.75 299 ARG A N 1
ATOM 2430 C CA . ARG A 1 299 ? 81.449 27.436 -110.901 1.00 63.75 299 ARG A CA 1
ATOM 2431 C C . ARG A 1 299 ? 81.113 26.131 -110.193 1.00 63.75 299 ARG A C 1
ATOM 2433 O O . ARG A 1 299 ? 80.181 26.123 -109.394 1.00 63.75 299 ARG A O 1
ATOM 2440 N N . CYS A 1 300 ? 81.915 25.081 -110.372 1.00 59.94 300 CYS A N 1
ATOM 2441 C CA . CYS A 1 300 ? 81.774 23.838 -109.606 1.00 59.94 300 CYS A CA 1
ATOM 2442 C C . CYS A 1 300 ? 81.832 24.100 -108.091 1.00 59.94 300 CYS A C 1
ATOM 2444 O O . CYS A 1 300 ? 80.989 23.606 -107.348 1.00 59.94 300 CYS A O 1
ATOM 2446 N N . SER A 1 301 ? 82.749 24.962 -107.636 1.00 66.44 301 SER A N 1
ATOM 2447 C CA . SER A 1 301 ? 82.872 25.345 -106.219 1.00 66.44 301 SER A CA 1
ATOM 2448 C C . SER A 1 301 ? 81.693 26.187 -105.704 1.00 66.44 301 SER A C 1
ATOM 2450 O O . SER A 1 301 ? 81.433 26.244 -104.500 1.00 66.44 301 SER A O 1
ATOM 2452 N N . ARG A 1 302 ? 80.980 26.894 -106.590 1.00 66.88 302 ARG A N 1
ATOM 2453 C CA . ARG A 1 302 ? 79.760 27.641 -106.248 1.00 66.88 302 ARG A CA 1
ATOM 2454 C C . ARG A 1 302 ? 78.558 26.701 -106.135 1.00 66.88 302 ARG A C 1
ATOM 2456 O O . ARG A 1 302 ? 77.808 26.812 -105.173 1.00 66.88 302 ARG A O 1
ATOM 2463 N N . ILE A 1 303 ? 78.434 25.745 -107.055 1.00 65.31 303 ILE A N 1
ATOM 2464 C CA . ILE A 1 303 ? 77.380 24.719 -107.044 1.00 65.31 303 ILE A CA 1
ATOM 2465 C C . ILE A 1 303 ? 77.532 23.791 -105.836 1.00 65.31 303 ILE A C 1
ATOM 2467 O O . ILE A 1 303 ? 76.546 23.516 -105.157 1.00 65.31 303 ILE A O 1
ATOM 2471 N N . GLN A 1 304 ? 78.758 23.374 -105.508 1.00 65.94 304 GLN A N 1
ATOM 2472 C CA . GLN A 1 304 ? 79.028 22.572 -104.314 1.00 65.94 304 GLN A CA 1
ATOM 2473 C C . GLN A 1 304 ? 78.532 23.274 -103.037 1.00 65.94 304 GLN A C 1
ATOM 2475 O O . GLN A 1 304 ? 77.847 22.655 -102.231 1.00 65.94 304 GLN A O 1
ATOM 2480 N N . ARG A 1 305 ? 78.761 24.589 -102.903 1.00 65.56 305 ARG A N 1
ATOM 2481 C CA . ARG A 1 305 ? 78.224 25.387 -101.784 1.00 65.56 305 ARG A CA 1
ATOM 2482 C C . ARG A 1 305 ? 76.695 25.449 -101.747 1.00 65.56 305 ARG A C 1
ATOM 2484 O O . ARG A 1 305 ? 76.123 25.486 -100.662 1.00 65.56 305 ARG A O 1
ATOM 2491 N N . CYS A 1 306 ? 76.029 25.481 -102.902 1.00 62.56 306 CYS A N 1
ATOM 2492 C CA . CYS A 1 306 ? 74.566 25.428 -102.963 1.00 62.56 306 CYS A CA 1
ATOM 2493 C C . CYS A 1 306 ? 74.026 24.060 -102.513 1.00 62.56 306 CYS A C 1
ATOM 2495 O O . CYS A 1 306 ? 73.028 24.017 -101.800 1.00 62.56 306 CYS A O 1
ATOM 2497 N N . LEU A 1 307 ? 74.700 22.962 -102.872 1.00 59.94 307 LEU A N 1
ATOM 2498 C CA . LEU A 1 307 ? 74.320 21.608 -102.448 1.00 59.94 307 LEU A CA 1
ATOM 2499 C C . LEU A 1 307 ? 74.576 21.374 -100.950 1.00 59.94 307 LEU A C 1
ATOM 2501 O O . LEU A 1 307 ? 73.695 20.869 -100.260 1.00 59.94 307 LEU A O 1
ATOM 2505 N N . GLU A 1 308 ? 75.713 21.834 -100.420 1.00 63.66 308 GLU A N 1
ATOM 2506 C CA . GLU A 1 308 ? 76.026 21.779 -98.979 1.00 63.66 308 GLU A CA 1
ATOM 2507 C C . GLU A 1 308 ? 75.022 22.584 -98.124 1.00 63.66 308 GLU A C 1
ATOM 2509 O O . GLU A 1 308 ? 74.792 22.273 -96.956 1.00 63.66 308 GLU A O 1
ATOM 2514 N N . GLY A 1 309 ? 74.375 23.607 -98.699 1.00 58.78 309 GLY A N 1
ATOM 2515 C CA . GLY A 1 309 ? 73.303 24.361 -98.043 1.00 58.78 309 GLY A CA 1
ATOM 2516 C C . GLY A 1 309 ? 71.978 23.599 -97.905 1.00 58.78 309 GLY A C 1
ATOM 2517 O O . GLY A 1 309 ? 71.197 23.919 -97.011 1.00 58.78 309 GLY A O 1
ATOM 2518 N N . LEU A 1 310 ? 71.732 22.595 -98.754 1.00 56.69 310 LEU A N 1
ATOM 2519 C CA . LEU A 1 310 ? 70.504 21.786 -98.771 1.00 56.69 310 LEU A CA 1
ATOM 2520 C C . LEU A 1 310 ? 70.600 20.518 -97.906 1.00 56.69 310 LEU A C 1
ATOM 2522 O O . LEU A 1 310 ? 69.572 19.944 -97.562 1.00 56.69 310 LEU A O 1
ATOM 2526 N N . GLU A 1 311 ? 71.810 20.092 -97.533 1.00 46.62 311 GLU A N 1
ATOM 2527 C CA . GLU A 1 311 ? 72.049 18.936 -96.652 1.00 46.62 311 GLU A CA 1
ATOM 2528 C C . GLU A 1 311 ? 71.876 19.239 -95.157 1.00 46.62 311 GLU A C 1
ATOM 2530 O O . GLU A 1 311 ? 71.926 18.320 -94.339 1.00 46.62 311 GLU A O 1
ATOM 2535 N N . LYS A 1 312 ? 71.643 20.500 -94.764 1.00 43.00 312 LYS A N 1
ATOM 2536 C CA . LYS A 1 312 ? 71.330 20.809 -93.365 1.00 43.00 312 LYS A CA 1
ATOM 2537 C C . LYS A 1 312 ? 69.917 20.316 -93.033 1.00 43.00 312 LYS A C 1
ATOM 2539 O O . LYS A 1 312 ? 68.960 20.827 -93.618 1.00 43.00 312 LYS A O 1
ATOM 2544 N N . PRO A 1 313 ? 69.751 19.376 -92.084 1.00 40.22 313 PRO A N 1
ATOM 2545 C CA . PRO A 1 313 ? 68.435 19.050 -91.564 1.00 40.22 313 PRO A CA 1
ATOM 2546 C C . PRO A 1 313 ? 67.860 20.319 -90.935 1.00 40.22 313 PRO A C 1
ATOM 2548 O O . PRO A 1 313 ? 68.526 20.981 -90.141 1.00 40.22 313 PRO A O 1
ATOM 2551 N N . SER A 1 314 ? 66.639 20.681 -91.316 1.00 41.34 314 SER A N 1
ATOM 2552 C CA . SER A 1 314 ? 65.855 21.646 -90.554 1.00 41.34 314 SER A CA 1
ATOM 2553 C C . SER A 1 314 ? 65.676 21.071 -89.152 1.00 41.34 314 SER A C 1
ATOM 2555 O O . SER A 1 314 ? 64.991 20.062 -89.011 1.00 41.34 314 SER A O 1
ATOM 2557 N N . ASP A 1 315 ? 66.295 21.691 -88.149 1.00 45.84 315 ASP A N 1
ATOM 2558 C CA . ASP A 1 315 ? 66.091 21.356 -86.740 1.00 45.84 315 ASP A CA 1
ATOM 2559 C C . ASP A 1 315 ? 64.615 21.598 -86.370 1.00 45.84 315 ASP A C 1
ATOM 2561 O O . ASP A 1 315 ? 64.199 22.729 -86.112 1.00 45.84 315 ASP A O 1
ATOM 2565 N N . TYR A 1 316 ? 63.829 20.520 -86.389 1.00 39.78 316 TYR A N 1
ATOM 2566 C CA . TYR A 1 316 ? 62.535 20.359 -85.727 1.00 39.78 316 TYR A CA 1
ATOM 2567 C C . TYR A 1 316 ? 62.487 18.978 -85.079 1.00 39.78 316 TYR A C 1
ATOM 2569 O O . TYR A 1 316 ? 62.884 17.993 -85.744 1.00 39.78 316 TYR A O 1
#

Solvent-accessible surface area (backbone atoms only — not comparable to full-atom values): 18118 Å² total; per-residue (Å²): 135,89,79,83,85,86,80,81,53,73,68,58,52,52,50,52,51,51,53,54,50,50,66,48,55,75,64,74,79,68,85,58,82,76,60,74,76,58,92,68,81,88,70,77,77,69,68,64,65,64,60,70,71,47,61,67,69,64,54,54,55,49,52,53,51,50,51,53,51,52,52,51,52,52,52,52,49,53,52,49,55,52,49,54,53,53,49,53,51,51,52,52,50,51,53,51,51,53,50,54,51,51,54,53,50,55,53,50,53,51,51,52,52,52,51,53,51,50,51,53,52,50,52,53,53,51,52,52,52,50,55,50,49,53,53,65,52,50,52,57,53,50,52,53,51,52,50,51,53,50,52,53,52,52,52,54,51,53,52,52,49,50,52,51,49,56,52,48,53,54,50,50,54,47,54,51,53,54,49,54,52,49,55,49,52,52,51,55,52,50,50,52,50,51,50,51,50,54,49,50,54,52,53,50,52,51,50,53,49,50,52,52,50,52,53,51,49,53,51,50,51,52,50,53,53,47,54,52,51,50,54,50,49,52,50,53,50,50,55,51,70,73,41,56,73,70,56,43,51,52,52,49,46,60,53,36,47,75,74,49,52,87,56,36,70,59,51,54,50,53,52,55,50,49,61,62,46,58,78,60,71,82,75,69,95,83,83,80,81,91,67,69,58,71,59,53,53,54,48,53,57,49,52,50,54,57,53,62,63,68,70,57,76,79,93,122

Mean predicted aligned error: 20.96 Å

Sequence (316 aa):
MPGVPFHLSASQLVYFARRYRAARNARNDVKYERLSETENFKSFKGHAEELRAKPKKSIENLEEEVAKLAVHHKEDLAKREQLEVEIAEREKQHKMEVAKLKESYEVEIGKLQSELNGVKAGYNALKEVMTGRERKLATPAKDQHQERERIKAEWAILRREKSRHDFLVIADQRVHEWQCALDKASVDCQETASNANAMRDGWAREHEYTVSLNMKLARTLSATARHSIEAFVEKRNSDYLNMTSLKRCSVVDEQMEKVCPEDVGSMRKDLDEFFKTRNFLCHQPGAVDRTDYPSLHLRCSRIQRCLEGLEKPSDY

Radius of gyration: 105.77 Å; Cα contacts (8 Å, |Δi|>4): 15; chains: 1; bounding box: 193×42×257 Å

Secondary structure (DSSP, 8-state):
-PPPPP---HHHHHHHHHHHHHHHHTT----GGGTSSS---TT----HHHHHTS-HHHHHHHHHHHHHHHHHHHHHHHHHHHHHHHHHHHHHHHHHHHHHHHHHHHHHHHHHHHHHHHHHHHHHHHHHHHHHHHHHHHHHHHHHHHHHHHHHHHHHHHHHHHHHHHHHHHHHHHHHHHHHHHHHHHHHHHHHHHHHHHHHHHHHHHHHHHHHHHHHHHHHHHHHHHHHHHHHHHHHHHHHHHS-HHHHHHHHHHHHHHH-HHHHHHHHHHHHHHHHHHTTTTS-TT----S-HHHHHHHHHHHHHHHHHHSS----

pLDDT: mean 77.86, std 19.79, range [32.5, 98.19]

Foldseek 3Di:
DDDDDDDDDPVVVVVVVVVVVVVVVVVVDDDCPVVVPDDDPVPCPDPPVVVVVDPPVVVVVVVVVVVVVVVVVVVVVVVVVVVVVVVVVVVVVVVVVVVVVVVVVVVVVVVVVVVVVVVVVVVVVVVVVVVVVVVVVVVVVVVVVVVVVVVVVVVVVVVVVVVVVVVVVVVVVVVVVVVVVVVVVVVVVVVVVVVVVVVVVVVVVVVVVVVVVVVVVVVVVVVVVVVVVVVVVVVVVVVLVPDDPVVNLVVVLVVCCVQPVVCSVVVVVLVVVVVVCVVVPPDDPDDDDDRPVVVVVVVVVVVVVSVVVVPDPDDD